Protein AF-A0A1W0W8W5-F1 (afdb_monomer_lite)

Secondary structure (DSSP, 8-state):
---------PPP-------------SS-----------------------------------TTHHHHHHHHHHHHHHHHHHHHHHHHHHHHHHHHHHHHHHHHHHHHHHHHHHHHHHHHHHHHHHHHHHHHHHHHHHHHHHHHHHHHHHHHHHHHHHHHHHHHHHHHHHHHHHHHHHHHHHHHHHHHHHHHHHHHHHHHHHHHHHHHHHHHHHHHHHHHHHHHHHHHHHHHHHHHHHHHHHHHHHHHHHHHTT----SSS------

pLDDT: mean 73.57, std 21.96, range [32.38, 97.62]

Organism: Hypsibius exemplaris (NCBI:txid2072580)

Sequence (267 aa):
MWNGEKFVVKPFQLTKISLAAFRGAIISTTVIANIQIKVARTTSEVKTPINVPEKSATEGEMPGQQEFAQQISLLDAFARNEISRISETLRNMKANLSGCEALVQQTFAVLSATDLRNDGQLANFSVTIQDQLSGISGNLSRSDMARQKFADLAENISRSESTANTNLANLTEMVLGMARNFSQFELRYQTKFNDVTGSLSLGNQKMATLSDSLSGLTLNLTKSDSLTRQRLTDMSDTISRSETSWKGKMASLGHPVGSDGKCYTSH

Foldseek 3Di:
DDDDDDPDPDDDDDDDDDDDDDDDDDDDDDDDDDDDDDDDDDDDDDPDDDPDDPDDDDDDDDPDPVVVVVVVVVVVVVVVVVVVVVVVVVVVVVVVVVVVVVVVVVVVVVVVVVVVVVVVVVVVVVVVVVVVVVVVVVVVVVVVVVVVVVVVVVVVVVVVVVVVVVVVVVVVVVVVVVVVVVVVVVVVVVVVVVVVVVVVVVVVVVVVVVVVVVVVVVVVVVVVVVVVVVVVVVVVVVVVVVVVVVQVVCVVVPQDCDPDRDDDDDD

Structure (mmCIF, N/CA/C/O backbone):
data_AF-A0A1W0W8W5-F1
#
_entry.id   AF-A0A1W0W8W5-F1
#
loop_
_atom_site.group_PDB
_atom_site.id
_atom_site.type_symbol
_atom_site.label_atom_id
_atom_site.label_alt_id
_atom_site.label_comp_id
_atom_site.label_asym_id
_atom_site.label_entity_id
_atom_site.label_seq_id
_atom_site.pdbx_PDB_ins_code
_atom_site.Cartn_x
_atom_site.Cartn_y
_atom_site.Cartn_z
_atom_site.occupancy
_atom_site.B_iso_or_equiv
_atom_site.auth_seq_id
_atom_site.auth_comp_id
_atom_site.auth_asym_id
_atom_site.auth_atom_id
_atom_site.pdbx_PDB_model_num
ATOM 1 N N . MET A 1 1 ? -91.759 -40.067 122.966 1.00 38.12 1 MET A N 1
ATOM 2 C CA . MET A 1 1 ? -91.750 -40.472 121.544 1.00 38.12 1 MET A CA 1
ATOM 3 C C . MET A 1 1 ? -91.883 -39.211 120.711 1.00 38.12 1 MET A C 1
ATOM 5 O O . MET A 1 1 ? -92.861 -38.496 120.870 1.00 38.12 1 MET A O 1
ATOM 9 N N . TRP A 1 2 ? -90.840 -38.876 119.954 1.00 34.66 2 TRP A N 1
ATOM 10 C CA . TRP A 1 2 ? -90.692 -37.628 119.202 1.00 34.66 2 TRP A CA 1
ATOM 11 C C . TRP A 1 2 ? -91.072 -37.917 117.743 1.00 34.66 2 TRP A C 1
ATOM 13 O O . TRP A 1 2 ? -90.418 -38.740 117.107 1.00 34.66 2 TRP A O 1
ATOM 23 N N . ASN A 1 3 ? -92.141 -37.301 117.233 1.00 44.16 3 ASN A N 1
ATOM 24 C CA . ASN A 1 3 ? -92.511 -37.385 115.817 1.00 44.16 3 ASN A CA 1
ATOM 25 C C . ASN A 1 3 ? -91.859 -36.207 115.089 1.00 44.16 3 ASN A C 1
ATOM 27 O O . ASN A 1 3 ? -92.394 -35.103 115.077 1.00 44.16 3 ASN A O 1
ATOM 31 N N . GLY A 1 4 ? -90.658 -36.437 114.553 1.00 40.34 4 GLY A N 1
ATOM 32 C CA . GLY A 1 4 ? -89.899 -35.435 113.811 1.00 40.34 4 GLY A CA 1
ATOM 33 C C . GLY A 1 4 ? -90.519 -35.159 112.443 1.00 40.34 4 GLY A C 1
ATOM 34 O O . GLY A 1 4 ? -90.465 -36.007 111.552 1.00 40.34 4 GLY A O 1
ATOM 35 N N . GLU A 1 5 ? -91.063 -33.957 112.257 1.00 43.25 5 GLU A N 1
ATOM 36 C CA . GLU A 1 5 ? -91.314 -33.432 110.919 1.00 43.25 5 GLU A CA 1
ATOM 37 C C . GLU A 1 5 ? -89.980 -33.115 110.235 1.00 43.25 5 GLU A C 1
ATOM 39 O O . GLU A 1 5 ? -89.094 -32.431 110.751 1.00 43.25 5 GLU A O 1
ATOM 44 N N . LYS A 1 6 ? -89.832 -33.699 109.051 1.00 45.56 6 LYS A N 1
ATOM 45 C CA . LYS A 1 6 ? -88.640 -33.689 108.213 1.00 45.56 6 LYS A CA 1
ATOM 46 C C . LYS A 1 6 ? -88.422 -32.275 107.663 1.00 45.56 6 LYS A C 1
ATOM 48 O O . LYS A 1 6 ? -89.113 -31.868 106.732 1.00 45.56 6 LYS A O 1
ATOM 53 N N . PHE A 1 7 ? -87.449 -31.533 108.197 1.00 40.66 7 PHE A N 1
ATOM 54 C CA . PHE A 1 7 ? -87.005 -30.276 107.588 1.00 40.66 7 PHE A CA 1
ATOM 55 C C . PHE A 1 7 ? -86.423 -30.563 106.199 1.00 40.66 7 PHE A C 1
ATOM 57 O O . PHE A 1 7 ? -85.313 -31.072 106.048 1.00 40.66 7 PHE A O 1
ATOM 64 N N . VAL A 1 8 ? -87.198 -30.249 105.162 1.00 38.22 8 VAL A N 1
ATOM 65 C CA . VAL A 1 8 ? -86.732 -30.249 103.776 1.00 38.22 8 VAL A CA 1
ATOM 66 C C . VAL A 1 8 ? -85.896 -28.988 103.577 1.00 38.22 8 VAL A C 1
ATOM 68 O O . VAL A 1 8 ? -86.434 -27.904 103.354 1.00 38.22 8 VAL A O 1
ATOM 71 N N . VAL A 1 9 ? -84.571 -29.116 103.652 1.00 47.59 9 VAL A N 1
ATOM 72 C CA . VAL A 1 9 ? -83.662 -28.052 103.210 1.00 47.59 9 VAL A CA 1
ATOM 73 C C . VAL A 1 9 ? -83.758 -27.992 101.686 1.00 47.59 9 VAL A C 1
ATOM 75 O O . VAL A 1 9 ? -83.173 -28.816 100.985 1.00 47.59 9 VAL A O 1
ATOM 78 N N . LYS A 1 10 ? -84.549 -27.056 101.147 1.00 45.50 10 LYS A N 1
ATOM 79 C CA . LYS A 1 10 ? -84.522 -26.782 99.705 1.00 45.50 10 LYS A CA 1
ATOM 80 C C . LYS A 1 10 ? -83.123 -26.257 99.351 1.00 45.50 10 LYS A C 1
ATOM 82 O O . LYS A 1 10 ? -82.685 -25.293 99.980 1.00 45.50 10 LYS A O 1
ATOM 87 N N . PRO A 1 11 ? -82.417 -26.847 98.375 1.00 44.22 11 PRO A N 1
ATOM 88 C CA . PRO A 1 11 ? -81.130 -26.322 97.945 1.00 44.22 11 PRO A CA 1
ATOM 89 C C . PRO A 1 11 ? -81.312 -24.914 97.365 1.00 44.22 11 PRO A C 1
ATOM 91 O O . PRO A 1 11 ? -82.244 -24.657 96.598 1.00 44.22 11 PRO A O 1
ATOM 94 N N . PHE A 1 12 ? -80.423 -23.999 97.752 1.00 49.00 12 PHE A N 1
ATOM 95 C CA . PHE A 1 12 ? -80.365 -22.648 97.204 1.00 49.00 12 PHE A CA 1
ATOM 96 C C . PHE A 1 12 ? -80.141 -22.722 95.689 1.00 49.00 12 PHE A C 1
ATOM 98 O O . PHE A 1 12 ? -79.174 -23.325 95.224 1.00 49.00 12 PHE A O 1
ATOM 105 N N . GLN A 1 13 ? -81.030 -22.109 94.909 1.00 40.53 13 GLN A N 1
ATOM 106 C CA . GLN A 1 13 ? -80.823 -21.950 93.474 1.00 40.53 13 GLN A CA 1
ATOM 107 C C . GLN A 1 13 ? -79.852 -20.790 93.238 1.00 40.53 13 GLN A C 1
ATOM 109 O O . GLN A 1 13 ? -80.208 -19.623 93.387 1.00 40.53 13 GLN A O 1
ATOM 114 N N . LEU A 1 14 ? -78.612 -21.117 92.873 1.00 43.59 14 LEU A N 1
ATOM 115 C CA . LEU A 1 14 ? -77.673 -20.165 92.286 1.00 43.59 14 LEU A CA 1
ATOM 116 C C . LEU A 1 14 ? -78.094 -19.903 90.837 1.00 43.59 14 LEU A C 1
ATOM 118 O O . LEU A 1 14 ? -77.950 -20.766 89.970 1.00 43.59 14 LEU A O 1
ATOM 122 N N . THR A 1 15 ? -78.626 -18.715 90.562 1.00 44.03 15 THR A N 1
ATOM 123 C CA . THR A 1 15 ? -78.914 -18.285 89.191 1.00 44.03 15 THR A CA 1
ATOM 124 C C . THR A 1 15 ? -77.594 -18.077 88.448 1.00 44.03 15 THR A C 1
ATOM 126 O O . THR A 1 15 ? -76.753 -17.286 88.869 1.00 44.03 15 THR A O 1
ATOM 129 N N . LYS A 1 16 ? -77.402 -18.797 87.337 1.00 40.22 16 LYS A N 1
ATOM 130 C CA . LYS A 1 16 ? -76.234 -18.683 86.453 1.00 40.22 16 LYS A CA 1
ATOM 131 C C . LYS A 1 16 ? -76.096 -17.240 85.954 1.00 40.22 16 LYS A C 1
ATOM 133 O O . LYS A 1 16 ? -76.942 -16.769 85.198 1.00 40.22 16 LYS A O 1
ATOM 138 N N . ILE A 1 17 ? -75.028 -16.551 86.348 1.00 47.03 17 ILE A N 1
ATOM 139 C CA . ILE A 1 17 ? -74.691 -15.226 85.817 1.00 47.03 17 ILE A CA 1
ATOM 140 C C . ILE A 1 17 ? -73.835 -15.440 84.567 1.00 47.03 17 ILE A C 1
ATOM 142 O O . ILE A 1 17 ? -72.778 -16.067 84.625 1.00 47.03 17 ILE A O 1
ATOM 146 N N . SER A 1 18 ? -74.315 -14.967 83.419 1.00 38.56 18 SER A N 1
ATOM 147 C CA . SER A 1 18 ? -73.579 -15.041 82.157 1.00 38.56 18 SER A CA 1
ATOM 148 C C . SER A 1 18 ? -72.518 -13.938 82.126 1.00 38.56 18 SER A C 1
ATOM 150 O O . SER A 1 18 ? -72.863 -12.761 82.044 1.00 38.56 18 SER A O 1
ATOM 152 N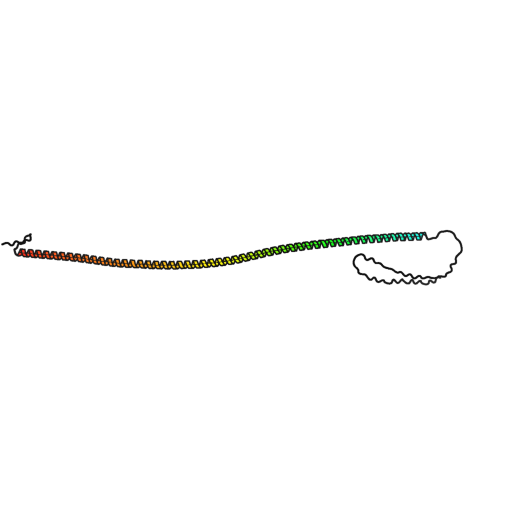 N . LEU A 1 19 ? -71.232 -14.301 82.192 1.00 43.00 19 LEU A N 1
ATOM 153 C CA . LEU A 1 19 ? -70.133 -13.367 81.937 1.00 43.00 19 LEU A CA 1
ATOM 154 C C . LEU A 1 19 ? -70.058 -13.088 80.432 1.00 43.00 19 LEU A C 1
ATOM 156 O O . LEU A 1 19 ? -69.525 -13.892 79.668 1.00 43.00 19 LEU A O 1
ATOM 160 N N . ALA A 1 20 ? -70.583 -11.945 79.998 1.00 44.94 20 ALA A N 1
ATOM 161 C CA . ALA A 1 20 ? -70.222 -11.407 78.695 1.00 44.94 20 ALA A CA 1
ATOM 162 C C . ALA A 1 20 ? -68.795 -10.845 78.793 1.00 44.94 20 ALA A C 1
ATOM 164 O O . ALA A 1 20 ? -68.538 -9.893 79.530 1.00 44.94 20 ALA A O 1
ATOM 165 N N . ALA A 1 21 ? -67.856 -11.469 78.081 1.00 41.62 21 ALA A N 1
ATOM 166 C CA . ALA A 1 21 ? -66.480 -11.007 77.980 1.00 41.62 21 ALA A CA 1
ATOM 167 C C . ALA A 1 21 ? -66.438 -9.675 77.217 1.00 41.62 21 ALA A C 1
ATOM 169 O O . ALA A 1 21 ? -66.681 -9.634 76.010 1.00 41.62 21 ALA A O 1
ATOM 170 N N . PHE A 1 22 ? -66.117 -8.586 77.911 1.00 42.03 22 PHE A N 1
ATOM 171 C CA . PHE A 1 22 ? -65.820 -7.313 77.265 1.00 42.03 22 PHE A CA 1
ATOM 172 C C . PHE A 1 22 ? -64.396 -7.389 76.699 1.00 42.03 22 PHE A C 1
ATOM 174 O O . PHE A 1 22 ? -63.422 -7.461 77.447 1.00 42.03 22 PHE A O 1
ATOM 181 N N . ARG A 1 23 ? -64.264 -7.441 75.370 1.00 45.03 23 ARG A N 1
ATOM 182 C CA . ARG A 1 23 ? -62.968 -7.321 74.689 1.00 45.03 23 ARG A CA 1
ATOM 183 C C . ARG A 1 23 ? -62.593 -5.840 74.609 1.00 45.03 23 ARG A C 1
ATOM 185 O O . ARG A 1 23 ? -63.243 -5.085 73.896 1.00 45.03 23 ARG A O 1
ATOM 192 N N . GLY A 1 24 ? -61.529 -5.453 75.305 1.00 35.78 24 GLY A N 1
ATOM 193 C CA . GLY A 1 24 ? -60.903 -4.135 75.220 1.00 35.78 24 GLY A CA 1
ATOM 194 C C . GLY A 1 24 ? -59.446 -4.241 75.658 1.00 35.78 24 GLY A C 1
ATOM 195 O O . GLY A 1 24 ? -59.153 -4.856 76.675 1.00 35.78 24 GLY A O 1
ATOM 196 N N . ALA A 1 25 ? -58.541 -3.745 74.827 1.00 42.69 25 ALA A N 1
ATOM 197 C CA . ALA A 1 25 ? -57.121 -4.051 74.837 1.00 42.69 25 ALA A CA 1
ATOM 198 C C . ALA A 1 25 ? -56.332 -3.288 75.924 1.00 42.69 25 ALA A C 1
ATOM 200 O O . ALA A 1 25 ? -56.572 -2.108 76.145 1.00 42.69 25 ALA A O 1
ATOM 201 N N . ILE A 1 26 ? -55.317 -3.978 76.464 1.00 49.62 26 ILE A N 1
ATOM 202 C CA . ILE A 1 26 ? -54.060 -3.446 77.024 1.00 49.62 26 ILE A CA 1
ATOM 203 C C . ILE A 1 26 ? -54.142 -2.924 78.485 1.00 49.62 26 ILE A C 1
ATOM 205 O O . ILE A 1 26 ? -54.582 -1.819 78.767 1.00 49.62 26 ILE A O 1
ATOM 209 N N . ILE A 1 27 ? -53.579 -3.757 79.380 1.00 47.16 27 ILE A N 1
ATOM 210 C CA . ILE A 1 27 ? -53.150 -3.532 80.780 1.00 47.16 27 ILE A CA 1
ATOM 211 C C . ILE A 1 27 ? -54.244 -3.671 81.867 1.00 47.16 27 ILE A C 1
ATOM 213 O O . ILE A 1 27 ? -55.069 -2.796 82.084 1.00 47.16 27 ILE A O 1
ATOM 217 N N . SER A 1 28 ? -54.164 -4.779 82.622 1.00 45.31 28 SER A N 1
ATOM 218 C CA . SER A 1 28 ? -54.779 -5.011 83.946 1.00 45.31 28 SER A CA 1
ATOM 219 C C . SER A 1 28 ? -56.306 -4.820 84.066 1.00 45.31 28 SER A C 1
ATOM 221 O O . SER A 1 28 ? -56.797 -3.838 84.620 1.00 45.31 28 SER A O 1
ATOM 223 N N . THR A 1 29 ? -57.081 -5.825 83.654 1.00 44.31 29 THR A N 1
ATOM 224 C CA . THR A 1 29 ? -58.533 -5.904 83.900 1.00 44.31 29 THR A CA 1
ATOM 225 C C . THR A 1 29 ? -58.863 -6.250 85.358 1.00 44.31 29 THR A C 1
ATOM 227 O O . THR A 1 29 ? -58.807 -7.413 85.755 1.00 44.31 29 THR A O 1
ATOM 230 N N . THR A 1 30 ? -59.270 -5.253 86.146 1.00 43.16 30 THR A N 1
ATOM 231 C CA . THR A 1 30 ? -59.942 -5.447 87.443 1.00 43.16 30 THR A CA 1
ATOM 232 C C . THR A 1 30 ? -61.385 -5.894 87.208 1.00 43.16 30 THR A C 1
ATOM 234 O O . THR A 1 30 ? -62.170 -5.176 86.591 1.00 43.16 30 THR A O 1
ATOM 237 N N . VAL A 1 31 ? -61.756 -7.075 87.704 1.00 43.75 31 VAL A N 1
ATOM 238 C CA . VAL A 1 31 ? -63.137 -7.580 87.653 1.00 43.75 31 VAL A CA 1
ATOM 239 C C . VAL A 1 31 ? -63.874 -7.134 88.918 1.00 43.75 31 VAL A C 1
ATOM 241 O O . VAL A 1 31 ? -63.522 -7.557 90.015 1.00 43.75 31 VAL A O 1
ATOM 244 N N . ILE A 1 32 ? -64.905 -6.295 88.776 1.00 41.97 32 ILE A N 1
ATOM 245 C CA . ILE A 1 32 ? -65.799 -5.905 89.879 1.00 41.97 32 ILE A CA 1
ATOM 246 C C . ILE A 1 32 ? -67.082 -6.732 89.763 1.00 41.97 32 ILE A C 1
ATOM 248 O O . ILE A 1 32 ? -67.867 -6.541 88.836 1.00 41.97 32 ILE A O 1
ATOM 252 N N . ALA A 1 33 ? -67.304 -7.654 90.701 1.00 42.97 33 ALA A N 1
ATOM 253 C CA . ALA A 1 33 ? -68.559 -8.392 90.819 1.00 42.97 33 ALA A CA 1
ATOM 254 C C . ALA A 1 33 ? -69.426 -7.772 91.924 1.00 42.97 33 ALA A C 1
ATOM 256 O O . ALA A 1 33 ? -68.999 -7.686 93.073 1.00 42.97 33 ALA A O 1
ATOM 257 N N . ASN A 1 34 ? -70.653 -7.364 91.589 1.00 36.47 34 ASN A N 1
ATOM 258 C CA . ASN A 1 34 ? -71.660 -6.953 92.569 1.00 36.47 34 ASN A CA 1
ATOM 259 C C . ASN A 1 34 ? -72.551 -8.156 92.902 1.00 36.47 34 ASN A C 1
ATOM 261 O O . ASN A 1 34 ? -73.318 -8.614 92.056 1.00 36.47 34 ASN A O 1
ATOM 265 N N . ILE A 1 35 ? -72.451 -8.676 94.126 1.00 40.62 35 ILE A N 1
ATOM 266 C CA . ILE A 1 35 ? -73.295 -9.773 94.615 1.00 40.62 35 ILE A CA 1
ATOM 267 C C . ILE A 1 35 ? -74.425 -9.165 95.454 1.00 40.62 35 ILE A C 1
ATOM 269 O O . ILE A 1 35 ? -74.181 -8.636 96.535 1.00 40.62 35 ILE A O 1
ATOM 273 N N . GLN A 1 36 ? -75.670 -9.255 94.977 1.00 37.72 36 GLN A N 1
ATOM 274 C CA . GLN A 1 36 ? -76.853 -8.965 95.794 1.00 37.72 36 GLN A CA 1
ATOM 275 C C . GLN A 1 36 ? -77.395 -10.261 96.399 1.00 37.72 36 GLN A C 1
ATOM 277 O O . GLN A 1 36 ? -77.909 -11.123 95.687 1.00 37.72 36 GLN A O 1
ATOM 282 N N . ILE A 1 37 ? -77.305 -10.389 97.723 1.00 40.41 37 ILE A N 1
ATOM 283 C CA . ILE A 1 37 ? -77.891 -11.501 98.478 1.00 40.41 37 ILE A CA 1
ATOM 284 C C . ILE A 1 37 ? -79.227 -11.030 99.059 1.00 40.41 37 ILE A C 1
ATOM 286 O O . ILE A 1 37 ? -79.270 -10.082 99.840 1.00 40.41 37 ILE A O 1
ATOM 290 N N . LYS A 1 38 ? -80.329 -11.696 98.693 1.00 39.94 38 LYS A N 1
ATOM 291 C CA . LYS A 1 38 ? -81.664 -11.440 99.253 1.00 39.94 38 LYS A CA 1
ATOM 292 C C . LYS A 1 38 ? -81.985 -12.532 100.275 1.00 39.94 38 LYS A C 1
ATOM 294 O O . LYS A 1 38 ? -82.240 -13.671 99.898 1.00 39.94 38 LYS A O 1
ATOM 299 N N . VAL A 1 39 ? -81.951 -12.196 101.564 1.00 40.53 39 VAL A N 1
ATOM 300 C CA . VAL A 1 39 ? -82.301 -13.123 102.654 1.00 40.53 39 VAL A CA 1
ATOM 301 C C . VAL A 1 39 ? -83.767 -12.909 103.030 1.00 40.53 39 VAL A C 1
ATOM 303 O O . VAL A 1 39 ? -84.153 -11.809 103.422 1.00 40.53 39 VAL A O 1
ATOM 306 N N . ALA A 1 40 ? -84.597 -13.946 102.908 1.00 39.28 40 ALA A N 1
ATOM 307 C CA . ALA A 1 40 ? -85.964 -13.916 103.421 1.00 39.28 40 ALA A CA 1
ATOM 308 C C . ALA A 1 40 ? -85.937 -14.127 104.945 1.00 39.28 40 ALA A C 1
ATOM 310 O O . ALA A 1 40 ? -85.488 -15.168 105.419 1.00 39.28 40 ALA A O 1
ATOM 311 N N . ARG A 1 41 ? -86.410 -13.144 105.723 1.00 39.09 41 ARG A N 1
ATOM 312 C CA . ARG A 1 41 ? -86.675 -13.316 107.160 1.00 39.09 41 ARG A CA 1
ATOM 313 C C . ARG A 1 41 ? -87.938 -14.160 107.324 1.00 39.09 41 ARG A C 1
ATOM 315 O O . ARG A 1 41 ? -89.032 -13.669 107.071 1.00 39.09 41 ARG A O 1
ATOM 322 N N . THR A 1 42 ? -87.804 -15.398 107.780 1.00 38.88 42 THR A N 1
ATOM 323 C CA . THR A 1 42 ? -88.927 -16.161 108.338 1.00 38.88 42 THR A CA 1
ATOM 324 C C . THR A 1 42 ? -89.013 -15.885 109.836 1.00 38.88 42 THR A C 1
ATOM 326 O O . THR A 1 42 ? -88.208 -16.393 110.613 1.00 38.88 42 THR A O 1
ATOM 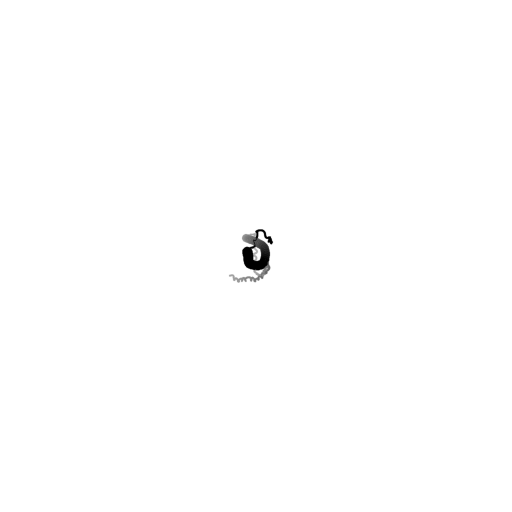329 N N . THR A 1 43 ? -89.970 -15.054 110.248 1.00 39.06 43 THR A N 1
ATOM 330 C CA . THR A 1 43 ? -90.387 -14.910 111.649 1.00 39.06 43 THR A CA 1
ATOM 331 C C . THR A 1 43 ? -91.292 -16.084 112.009 1.00 39.06 43 THR A C 1
ATOM 333 O O . THR A 1 43 ? -92.434 -16.142 111.562 1.00 39.06 43 THR A O 1
ATOM 336 N N . SER A 1 44 ? -90.774 -17.037 112.783 1.00 36.12 44 SER A N 1
ATOM 337 C CA . SER A 1 44 ? -91.577 -18.113 113.370 1.00 36.12 44 SER A CA 1
ATOM 338 C C . SER A 1 44 ? -92.011 -17.690 114.772 1.00 36.12 44 SER A C 1
ATOM 340 O O . SER A 1 44 ? -91.189 -17.648 115.685 1.00 36.12 44 SER A O 1
ATOM 342 N N . GLU A 1 45 ? -93.291 -17.362 114.945 1.00 35.81 45 GLU A N 1
ATOM 343 C CA . GLU A 1 45 ? -93.901 -17.147 116.260 1.00 35.81 45 GLU A CA 1
ATOM 344 C C . GLU A 1 45 ? -94.132 -18.500 116.942 1.00 35.81 45 GLU A C 1
ATOM 346 O O . GLU A 1 45 ? -95.032 -19.252 116.574 1.00 35.81 45 GLU A O 1
ATOM 351 N N . VAL A 1 46 ? -93.321 -18.819 117.952 1.00 36.34 46 VAL A N 1
ATOM 352 C CA . VAL A 1 46 ? -93.566 -19.954 118.849 1.00 36.34 46 VAL A CA 1
ATOM 353 C C . VAL A 1 46 ? -94.064 -19.404 120.183 1.00 36.34 46 VAL A C 1
ATOM 355 O O . VAL A 1 46 ? -93.294 -18.951 121.027 1.00 36.34 46 VAL A O 1
ATOM 358 N N . LYS A 1 47 ? -95.390 -19.438 120.361 1.00 40.69 47 LYS A N 1
ATOM 359 C CA . LYS A 1 47 ? -96.055 -19.322 121.664 1.00 40.69 47 LYS A CA 1
ATOM 360 C C . LYS A 1 47 ? -95.859 -20.631 122.428 1.00 40.69 47 LYS A C 1
ATOM 362 O O . LYS A 1 47 ? -96.689 -21.532 122.350 1.00 40.69 47 LYS A O 1
ATOM 367 N N . THR A 1 48 ? -94.784 -20.715 123.199 1.00 39.75 48 THR A N 1
ATOM 368 C CA . THR A 1 48 ? -94.683 -21.653 124.325 1.00 39.75 48 THR A CA 1
ATOM 369 C C . THR A 1 48 ? -94.505 -20.846 125.607 1.00 39.75 48 THR A C 1
ATOM 371 O O . THR A 1 48 ? -93.561 -20.058 125.679 1.00 39.75 48 THR A O 1
ATOM 374 N N . PRO A 1 49 ? -95.396 -20.994 126.604 1.00 35.12 49 PRO A N 1
ATOM 375 C CA . PRO A 1 49 ? -95.235 -20.346 127.897 1.00 35.12 49 PRO A CA 1
ATOM 376 C C . PRO A 1 49 ? -93.973 -20.888 128.575 1.00 35.12 49 PRO A C 1
ATOM 378 O O . PRO A 1 49 ? -93.884 -22.072 128.894 1.00 35.12 49 PRO A O 1
ATOM 381 N N . ILE A 1 50 ? -92.981 -20.020 128.763 1.00 37.91 50 ILE A N 1
ATOM 382 C CA . ILE A 1 50 ? -91.796 -20.326 129.561 1.00 37.91 50 ILE A CA 1
ATOM 383 C C . ILE A 1 50 ? -92.195 -20.085 131.017 1.00 37.91 50 ILE A C 1
ATOM 385 O O . ILE A 1 50 ? -92.387 -18.944 131.431 1.00 37.91 50 ILE A O 1
ATOM 389 N N . ASN A 1 51 ? -92.356 -21.168 131.778 1.00 35.84 51 ASN A N 1
ATOM 390 C CA . ASN A 1 51 ? -92.412 -21.105 133.236 1.00 35.84 51 ASN A CA 1
ATOM 391 C C . ASN A 1 51 ? -91.110 -20.469 133.727 1.00 35.84 51 ASN A C 1
ATOM 393 O O . ASN A 1 51 ? -90.047 -21.068 133.582 1.00 35.84 51 ASN A O 1
ATOM 397 N N . VAL A 1 52 ? -91.198 -19.266 134.289 1.00 33.84 52 VAL A N 1
ATOM 398 C CA . VAL A 1 52 ? -90.099 -18.616 135.007 1.00 33.84 52 VAL A CA 1
ATOM 399 C C . VAL A 1 52 ? -90.040 -19.242 136.402 1.00 33.84 52 VAL A C 1
ATOM 401 O O . VAL A 1 52 ? -90.992 -19.072 137.165 1.00 33.84 52 VAL A O 1
ATOM 404 N N . PRO A 1 53 ? -88.976 -19.974 136.781 1.00 39.12 53 PRO A N 1
ATOM 405 C CA . PRO A 1 53 ? -88.767 -20.337 138.169 1.00 39.12 53 PRO A CA 1
ATOM 406 C C . PRO A 1 53 ? -88.180 -19.114 138.879 1.00 39.12 53 PRO A C 1
ATOM 408 O O . PRO A 1 53 ? -87.011 -18.776 138.702 1.00 39.12 53 PRO A O 1
ATOM 411 N N . GLU A 1 54 ? -88.992 -18.447 139.693 1.00 34.91 54 GLU A N 1
ATOM 412 C CA . GLU A 1 54 ? -88.487 -17.550 140.729 1.00 34.91 54 GLU A CA 1
ATOM 413 C C . GLU A 1 54 ? -87.760 -18.392 141.780 1.00 34.91 54 GLU A C 1
ATOM 415 O O . GLU A 1 54 ? -88.382 -18.979 142.665 1.00 34.91 54 GLU A O 1
ATOM 420 N N . LYS A 1 55 ? -86.434 -18.485 141.668 1.00 36.91 55 LYS A N 1
ATOM 421 C CA . LYS A 1 55 ? -85.545 -18.799 142.790 1.00 36.91 55 LYS A CA 1
ATOM 422 C C . LYS A 1 55 ? -84.152 -18.241 142.512 1.00 36.91 55 LYS A C 1
ATOM 424 O O . LYS A 1 55 ? -83.441 -18.689 141.622 1.00 36.91 55 LYS A O 1
ATOM 429 N N . SER A 1 56 ? -83.810 -17.233 143.301 1.00 47.41 56 SER A N 1
ATOM 430 C CA . SER A 1 56 ? -82.497 -16.612 143.451 1.00 47.41 56 SER A CA 1
ATOM 431 C C . SER A 1 56 ? -81.374 -17.635 143.664 1.00 47.41 56 SER A C 1
ATOM 433 O O . SER A 1 56 ? -81.468 -18.451 144.583 1.00 47.41 56 SER A O 1
ATOM 435 N N . ALA A 1 57 ? -80.296 -17.531 142.882 1.00 35.72 57 ALA A N 1
ATOM 436 C CA . ALA A 1 57 ? -78.992 -18.116 143.187 1.00 35.72 57 ALA A CA 1
ATOM 437 C C . ALA A 1 57 ? -77.864 -17.263 142.574 1.00 35.72 57 ALA A C 1
ATOM 439 O O . ALA A 1 57 ? -78.025 -16.637 141.529 1.00 35.72 57 ALA A O 1
ATOM 440 N N . THR A 1 58 ? -76.769 -17.209 143.315 1.00 39.91 58 THR A N 1
ATOM 441 C CA . THR A 1 58 ? -75.676 -16.233 143.345 1.00 39.91 58 THR A CA 1
ATOM 442 C C . THR A 1 58 ? -74.621 -16.434 142.242 1.00 39.91 58 THR A C 1
ATOM 444 O O . THR A 1 58 ? -74.500 -17.525 141.702 1.00 39.91 58 THR A O 1
ATOM 447 N N . GLU A 1 59 ? -73.873 -15.361 141.949 1.00 40.56 59 GLU A N 1
ATOM 448 C CA . GLU A 1 59 ? -72.512 -15.279 141.369 1.00 40.56 59 GLU A CA 1
ATOM 449 C C . GLU A 1 59 ? -72.038 -16.329 140.337 1.00 40.56 59 GLU A C 1
ATOM 451 O O . GLU A 1 59 ? -71.619 -17.430 140.665 1.00 40.56 59 GLU A O 1
ATOM 456 N N . GLY A 1 60 ? -71.961 -15.885 139.076 1.00 49.47 60 GLY A N 1
ATOM 457 C CA . GLY A 1 60 ? -70.675 -15.735 138.382 1.00 49.47 60 GLY A CA 1
ATOM 458 C C . GLY A 1 60 ? -69.793 -16.966 138.164 1.00 49.47 60 GLY A C 1
ATOM 459 O O . GLY A 1 60 ? -68.684 -16.979 138.667 1.00 49.47 60 GLY A O 1
ATOM 460 N N . GLU A 1 61 ? -70.212 -17.897 137.306 1.00 42.91 61 GLU A N 1
ATOM 461 C CA . GLU A 1 61 ? -69.320 -18.693 136.444 1.00 42.91 61 GLU A CA 1
ATOM 462 C C . GLU A 1 61 ? -70.160 -19.322 135.313 1.00 42.91 61 GLU A C 1
ATOM 464 O O . GLU A 1 61 ? -70.994 -20.195 135.549 1.00 42.91 61 GLU A O 1
ATOM 469 N N . MET A 1 62 ? -69.999 -18.843 134.068 1.00 45.97 62 MET A N 1
ATOM 470 C CA . MET A 1 62 ? -70.591 -19.491 132.886 1.00 45.97 62 MET A CA 1
ATOM 471 C C . MET A 1 62 ? -69.597 -20.519 132.316 1.00 45.97 62 MET A C 1
ATOM 473 O O . MET A 1 62 ? -68.496 -20.127 131.918 1.00 45.97 62 MET A O 1
ATOM 477 N N . PRO A 1 63 ? -69.963 -21.807 132.191 1.00 41.91 63 PRO A N 1
ATOM 478 C CA . PRO A 1 63 ? -69.131 -22.788 131.503 1.00 41.91 63 PRO A CA 1
ATOM 479 C C . PRO A 1 63 ? -69.122 -22.503 129.988 1.00 41.91 63 PRO A C 1
ATOM 481 O O . PRO A 1 63 ? -70.184 -22.357 129.387 1.00 41.91 63 PRO A O 1
ATOM 484 N N . GLY A 1 64 ? -67.935 -22.429 129.366 1.00 54.88 64 GLY A N 1
ATOM 485 C CA . GLY A 1 64 ? -67.762 -22.366 127.897 1.00 54.88 64 GLY A CA 1
ATOM 486 C C . GLY A 1 64 ? -67.030 -21.135 127.332 1.00 54.88 64 GLY A C 1
ATOM 487 O O . GLY A 1 64 ? -66.718 -21.089 126.142 1.00 54.88 64 GLY A O 1
ATOM 488 N N . GLN A 1 65 ? -66.693 -20.139 128.156 1.00 54.28 65 GLN A N 1
ATOM 489 C CA . GLN A 1 65 ? -66.065 -18.890 127.686 1.00 54.28 65 GLN A CA 1
ATOM 490 C C . GLN A 1 65 ? -64.608 -19.075 127.201 1.00 54.28 65 GLN A C 1
ATOM 492 O O . GLN A 1 65 ? -64.137 -18.346 126.326 1.00 54.28 65 GLN A O 1
ATOM 497 N N . GLN A 1 66 ? -63.904 -20.084 127.722 1.00 57.53 66 GLN A N 1
ATOM 498 C CA . GLN A 1 66 ? -62.507 -20.381 127.382 1.00 57.53 66 GLN A CA 1
ATOM 499 C C . GLN A 1 66 ? -62.364 -21.123 126.038 1.00 57.53 66 GLN A C 1
ATOM 501 O O . GLN A 1 66 ? -61.423 -20.867 125.287 1.00 57.53 66 GLN A O 1
ATOM 506 N N . GLU A 1 67 ? -63.333 -21.973 125.688 1.00 59.00 67 GLU A N 1
ATOM 507 C CA . GLU A 1 67 ? -63.372 -22.696 124.407 1.00 59.00 67 GLU A CA 1
ATOM 508 C C . GLU A 1 67 ? -63.659 -21.749 123.231 1.00 59.00 67 GLU A C 1
ATOM 510 O O . GLU A 1 67 ? -63.055 -21.870 122.163 1.00 59.00 67 GLU A O 1
ATOM 515 N N . PHE A 1 68 ? -64.507 -20.737 123.440 1.00 60.34 68 PHE A N 1
ATOM 516 C CA . PHE A 1 68 ? -64.825 -19.731 122.421 1.00 60.34 68 PHE A CA 1
ATOM 517 C C . PHE A 1 68 ? -63.623 -18.822 122.105 1.00 60.34 68 PHE A C 1
ATOM 519 O O . PHE A 1 68 ? -63.349 -18.518 120.943 1.00 60.34 68 PHE A O 1
ATOM 526 N N . ALA A 1 69 ? -62.852 -18.434 123.127 1.00 60.97 69 ALA A N 1
ATOM 527 C CA . ALA A 1 69 ? -61.634 -17.641 122.953 1.00 60.97 69 ALA A CA 1
ATOM 528 C C . ALA A 1 69 ? -60.532 -18.411 122.195 1.00 60.97 69 ALA A C 1
ATOM 530 O O . ALA A 1 69 ? -59.853 -17.837 121.340 1.00 60.97 69 ALA A O 1
ATOM 531 N N . GLN A 1 70 ? -60.384 -19.718 122.450 1.00 65.19 70 GLN A N 1
ATOM 532 C CA . GLN A 1 70 ? -59.439 -20.572 121.718 1.00 65.19 70 GLN A CA 1
ATOM 533 C C . GLN A 1 70 ? -59.832 -20.751 120.245 1.00 65.19 70 GLN A C 1
ATOM 535 O O . GLN A 1 70 ? -58.969 -20.675 119.370 1.00 65.19 70 GLN A O 1
ATOM 540 N N . GLN A 1 71 ? -61.124 -20.924 119.949 1.00 63.62 71 GLN A N 1
ATOM 541 C CA . GLN A 1 71 ? -61.609 -21.032 118.568 1.00 63.62 71 GLN A CA 1
ATOM 542 C C . GLN A 1 71 ? -61.394 -19.738 117.769 1.00 63.62 71 GLN A C 1
ATOM 544 O O . GLN A 1 71 ? -60.966 -19.796 116.616 1.00 63.62 71 GLN A O 1
ATOM 549 N N . ILE A 1 72 ? -61.613 -18.569 118.382 1.00 68.31 72 ILE A N 1
ATOM 550 C CA . ILE A 1 72 ? -61.341 -17.271 117.742 1.00 68.31 72 ILE A CA 1
ATOM 551 C C . ILE A 1 72 ? -59.836 -17.084 117.488 1.00 68.31 72 ILE A C 1
ATOM 553 O O . ILE A 1 72 ? -59.448 -16.627 116.414 1.00 68.31 72 ILE A O 1
ATOM 557 N N . SER A 1 73 ? -58.979 -17.481 118.434 1.00 68.12 73 SER A N 1
ATOM 558 C CA . SER A 1 73 ? -57.521 -17.396 118.277 1.00 68.12 73 SER A CA 1
ATOM 559 C C . SER A 1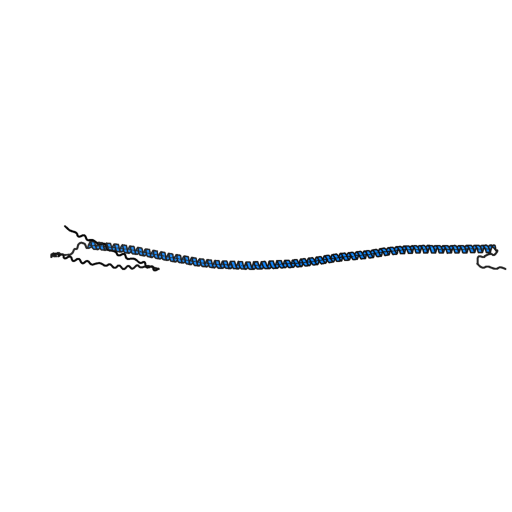 73 ? -56.992 -18.291 117.146 1.00 68.12 73 SER A C 1
ATOM 561 O O . SER A 1 73 ? -56.147 -17.854 116.362 1.00 68.12 73 SER A O 1
ATOM 563 N N . LEU A 1 74 ? -57.527 -19.509 117.004 1.00 68.62 74 LEU A N 1
ATOM 564 C CA . LEU A 1 74 ? -57.201 -20.415 115.897 1.00 68.62 74 LEU A CA 1
ATOM 565 C C . LEU A 1 74 ? -57.633 -19.852 114.537 1.00 68.62 74 LEU A C 1
ATOM 567 O O . LEU A 1 74 ? -56.897 -19.979 113.556 1.00 68.62 74 LEU A O 1
ATOM 571 N N . LEU A 1 75 ? -58.797 -19.200 114.477 1.00 68.88 75 LEU A N 1
ATOM 572 C CA . LEU A 1 75 ? -59.296 -18.583 113.251 1.00 68.88 75 LEU A CA 1
ATOM 573 C C . LEU A 1 75 ? -58.441 -17.377 112.827 1.00 68.88 75 LEU A C 1
ATOM 575 O O . LEU A 1 75 ? -58.143 -17.241 111.642 1.00 68.88 75 LEU A O 1
ATOM 579 N N . ASP A 1 76 ? -57.993 -16.545 113.775 1.00 69.81 76 ASP A N 1
ATOM 580 C CA . ASP A 1 76 ? -57.092 -15.416 113.486 1.00 69.81 76 ASP A CA 1
ATOM 581 C C . ASP A 1 76 ? -55.707 -15.900 113.025 1.00 69.81 76 ASP A C 1
ATOM 583 O O . ASP A 1 76 ? -55.142 -15.375 112.064 1.00 69.81 76 ASP A O 1
ATOM 587 N N . ALA A 1 77 ? -55.175 -16.962 113.640 1.00 69.69 77 ALA A N 1
ATOM 588 C CA . ALA A 1 77 ? -53.921 -17.580 113.210 1.00 69.69 77 ALA A CA 1
ATOM 589 C C . ALA A 1 77 ? -54.018 -18.160 111.787 1.00 69.69 77 ALA A C 1
ATOM 591 O O . ALA A 1 77 ? -53.114 -17.962 110.969 1.00 69.69 77 ALA A O 1
ATOM 592 N N . PHE A 1 78 ? -55.129 -18.829 111.466 1.00 73.88 78 PHE A N 1
ATOM 593 C CA . PHE A 1 78 ? -55.398 -19.340 110.122 1.00 73.88 78 PHE A CA 1
ATOM 594 C C . PHE A 1 78 ? -55.546 -18.202 109.101 1.00 73.88 78 PHE A C 1
ATOM 596 O O . PHE A 1 78 ? -54.919 -18.238 108.041 1.00 73.88 78 PHE A O 1
ATOM 603 N N . ALA A 1 79 ? -56.301 -17.152 109.441 1.00 69.06 79 ALA A N 1
ATOM 604 C CA . ALA A 1 79 ? -56.493 -15.986 108.583 1.00 69.06 79 ALA A CA 1
ATOM 605 C C . ALA A 1 79 ? -55.167 -15.273 108.277 1.00 69.06 79 ALA A C 1
ATOM 607 O O . ALA A 1 79 ? -54.890 -14.954 107.121 1.00 69.06 79 ALA A O 1
ATOM 608 N N . ARG A 1 80 ? -54.303 -15.078 109.281 1.00 73.19 80 ARG A N 1
ATOM 609 C CA . ARG A 1 80 ? -52.968 -14.487 109.088 1.00 73.19 80 ARG A CA 1
ATOM 610 C C . ARG A 1 80 ? -52.077 -15.338 108.188 1.00 73.19 80 ARG A C 1
ATOM 612 O O . ARG A 1 80 ? -51.352 -14.781 107.365 1.00 73.19 80 ARG A O 1
ATOM 619 N N . ASN A 1 81 ? -52.136 -16.664 108.317 1.00 79.06 81 ASN A N 1
ATOM 620 C CA . ASN A 1 81 ? -51.365 -17.574 107.472 1.00 79.06 81 ASN A CA 1
ATOM 621 C C . ASN A 1 81 ? -51.818 -17.487 106.004 1.00 79.06 81 ASN A C 1
ATOM 623 O O . ASN A 1 81 ? -50.995 -17.249 105.121 1.00 79.06 81 ASN A O 1
ATOM 627 N N . GLU A 1 82 ? -53.125 -17.550 105.743 1.00 73.75 82 GLU A N 1
ATOM 628 C CA . GLU A 1 82 ? -53.659 -17.440 104.380 1.00 73.75 82 GLU A CA 1
ATOM 629 C C . GLU A 1 82 ? -53.407 -16.055 103.760 1.00 73.75 82 GLU A C 1
ATOM 631 O O . GLU A 1 82 ? -53.004 -15.969 102.599 1.00 73.75 82 GLU A O 1
ATOM 636 N N . ILE A 1 83 ? -53.530 -14.968 104.533 1.00 76.69 83 ILE A N 1
ATOM 637 C CA . ILE A 1 83 ? -53.173 -13.614 104.073 1.00 76.69 83 ILE A CA 1
ATOM 638 C C . ILE A 1 83 ? -51.687 -13.534 103.702 1.00 76.69 83 ILE A C 1
ATOM 640 O O . ILE A 1 83 ? -51.340 -12.950 102.671 1.00 76.69 83 ILE A O 1
ATOM 644 N N . SER A 1 84 ? -50.807 -14.138 104.503 1.00 79.94 84 SER A N 1
ATOM 645 C CA . SER A 1 84 ? -49.371 -14.191 104.214 1.00 79.94 84 SER A CA 1
ATOM 646 C C . SER A 1 84 ? -49.090 -14.978 102.928 1.00 79.94 84 SER A C 1
ATOM 648 O O . SER A 1 84 ? -48.377 -14.499 102.045 1.00 79.94 84 SER A O 1
ATOM 650 N N . ARG A 1 85 ? -49.743 -16.135 102.752 1.00 81.56 85 ARG A N 1
ATOM 651 C CA . ARG A 1 85 ? -49.607 -16.996 101.565 1.00 81.56 85 ARG A CA 1
ATOM 652 C C . ARG A 1 85 ? -50.083 -16.309 100.281 1.00 81.56 85 ARG A C 1
ATOM 654 O O . ARG A 1 85 ? -49.426 -16.400 99.241 1.00 81.56 85 ARG A O 1
ATOM 661 N N . ILE A 1 86 ? -51.200 -15.584 100.353 1.00 75.19 86 ILE A N 1
ATOM 662 C CA . ILE A 1 86 ? -51.733 -14.781 99.243 1.00 75.19 86 ILE A CA 1
ATOM 663 C C . ILE A 1 86 ? -50.788 -13.620 98.917 1.00 75.19 86 ILE A C 1
ATOM 665 O O . ILE A 1 86 ? -50.496 -13.376 97.746 1.00 75.19 86 ILE A O 1
ATOM 669 N N . SER A 1 87 ? -50.260 -12.941 99.937 1.00 77.19 87 SER A N 1
ATOM 670 C CA . SER A 1 87 ? -49.321 -11.825 99.764 1.00 77.19 87 SER A CA 1
ATOM 671 C C . SER A 1 87 ? -48.009 -12.269 99.110 1.00 77.19 87 SER A C 1
ATOM 673 O O . SER A 1 87 ? -47.503 -11.583 98.222 1.00 77.19 87 SER A O 1
ATOM 675 N N . GLU A 1 88 ? -47.483 -13.434 99.495 1.00 81.00 88 GLU A N 1
ATOM 676 C CA . GLU A 1 88 ? -46.305 -14.049 98.872 1.00 81.00 88 GLU A CA 1
ATOM 677 C C . GLU A 1 88 ? -46.565 -14.390 97.401 1.00 81.00 88 GLU A C 1
ATOM 679 O O . GLU A 1 88 ? -45.778 -14.057 96.516 1.00 81.00 88 GLU A O 1
ATOM 684 N N . THR A 1 89 ? -47.724 -14.989 97.122 1.00 77.62 89 THR A N 1
ATOM 685 C CA . THR A 1 89 ? -48.141 -15.347 95.762 1.00 77.62 89 THR A CA 1
ATOM 686 C C . THR A 1 89 ? -48.259 -14.106 94.872 1.00 77.62 89 THR A C 1
ATOM 688 O O . THR A 1 89 ? -47.736 -14.095 93.759 1.00 77.62 89 THR A O 1
ATOM 691 N N . LEU A 1 90 ? -48.868 -13.030 95.378 1.00 71.69 90 LEU A N 1
ATOM 692 C CA . LEU A 1 90 ? -48.957 -11.740 94.688 1.00 71.69 90 LEU A CA 1
ATOM 693 C C . LEU A 1 90 ? -47.579 -11.114 94.444 1.00 71.69 90 LEU A C 1
ATOM 695 O O . LEU A 1 90 ? -47.338 -10.571 93.364 1.00 71.69 90 LEU A O 1
ATOM 699 N N . ARG A 1 91 ? -46.657 -11.210 95.410 1.00 78.00 91 ARG A N 1
ATOM 700 C CA . ARG A 1 91 ? -45.283 -10.713 95.255 1.00 78.00 91 ARG A CA 1
ATOM 701 C C . ARG A 1 91 ? -44.533 -11.478 94.164 1.00 78.00 91 ARG A C 1
ATOM 703 O O . ARG A 1 91 ? -43.921 -10.849 93.304 1.00 78.00 91 ARG A O 1
ATOM 710 N N . ASN A 1 92 ? -44.652 -12.804 94.147 1.00 78.25 92 ASN A N 1
ATOM 711 C CA . ASN A 1 92 ? -44.044 -13.662 93.130 1.00 78.25 92 ASN A CA 1
ATOM 712 C C . ASN A 1 92 ? -44.651 -13.428 91.739 1.00 78.25 92 ASN A C 1
ATOM 714 O O . ASN A 1 92 ? -43.920 -13.313 90.758 1.00 78.25 92 ASN A O 1
ATOM 718 N N . MET A 1 93 ? -45.975 -13.267 91.641 1.00 72.25 93 MET A N 1
ATOM 719 C CA . MET A 1 93 ? -46.639 -12.897 90.384 1.00 72.25 93 MET A CA 1
ATOM 720 C C . MET A 1 93 ? -46.163 -11.535 89.867 1.00 72.25 93 MET A C 1
ATOM 722 O O . MET A 1 93 ? -45.882 -11.400 88.677 1.00 72.25 93 MET A O 1
ATOM 726 N N . LYS A 1 94 ? -46.016 -10.536 90.748 1.00 77.06 94 LYS A N 1
ATOM 727 C CA . LYS A 1 94 ? -45.494 -9.210 90.387 1.00 77.06 94 LYS A CA 1
ATOM 728 C C . LYS A 1 94 ? -44.047 -9.278 89.889 1.00 77.06 94 LYS A C 1
ATOM 730 O O . LYS A 1 94 ? -43.736 -8.652 88.880 1.00 77.06 94 LYS A O 1
ATOM 735 N N . ALA A 1 95 ? -43.189 -10.054 90.552 1.00 76.06 95 ALA A N 1
ATOM 736 C CA . ALA A 1 95 ? -41.804 -10.261 90.126 1.00 76.06 95 ALA A CA 1
ATOM 737 C C . ALA A 1 95 ? -41.725 -10.934 88.740 1.00 76.06 95 ALA A C 1
ATOM 739 O O . ALA A 1 95 ? -40.986 -10.477 87.865 1.00 76.06 95 ALA A O 1
ATOM 740 N N . ASN A 1 96 ? -42.554 -11.954 88.498 1.00 77.62 96 ASN A N 1
ATOM 741 C CA . ASN A 1 96 ? -42.628 -12.637 87.204 1.00 77.62 96 ASN A CA 1
ATOM 742 C C . ASN A 1 96 ? -43.135 -11.718 86.082 1.00 77.62 96 ASN A C 1
ATOM 744 O O . ASN A 1 96 ? -42.610 -11.766 84.970 1.00 77.62 96 ASN A O 1
ATOM 748 N N . LEU A 1 97 ? -44.108 -10.848 86.374 1.00 71.38 97 LEU A N 1
ATOM 749 C CA . LEU A 1 97 ? -44.587 -9.832 85.432 1.00 71.38 97 LEU A CA 1
ATOM 750 C C . LEU A 1 97 ? -43.481 -8.838 85.063 1.00 71.38 97 LEU A C 1
ATOM 752 O O . LEU A 1 97 ? -43.260 -8.602 83.878 1.00 71.38 97 LEU A O 1
ATOM 756 N N . SER A 1 98 ? -42.734 -8.328 86.049 1.00 75.44 98 SER A N 1
ATOM 757 C CA . SER A 1 98 ? -41.600 -7.435 85.776 1.00 75.44 98 SER A CA 1
ATOM 758 C C . SER A 1 98 ? -40.484 -8.115 84.976 1.00 75.44 98 SER A C 1
ATOM 760 O O . SER A 1 98 ? -39.880 -7.488 84.109 1.00 75.44 98 SER A O 1
ATOM 762 N N . GLY A 1 99 ? -40.242 -9.411 85.209 1.00 73.62 99 GLY A N 1
ATOM 763 C CA . GLY A 1 99 ? -39.285 -10.196 84.426 1.00 73.62 99 GLY A CA 1
ATOM 764 C C . GLY A 1 99 ? -39.720 -10.374 82.969 1.00 73.62 99 GLY A C 1
ATOM 765 O O . GLY A 1 99 ? -38.903 -10.228 82.062 1.00 73.62 99 GLY A O 1
ATOM 766 N N . CYS A 1 100 ? -41.010 -10.624 82.727 1.00 74.38 100 CYS A N 1
ATOM 767 C CA . CYS A 1 100 ? -41.555 -10.729 81.371 1.00 74.38 100 CYS A CA 1
ATOM 768 C C . CYS A 1 100 ? -41.478 -9.395 80.615 1.00 74.38 100 CYS A C 1
ATOM 770 O O . CYS A 1 100 ? -41.109 -9.378 79.444 1.00 74.38 100 CYS A O 1
ATOM 772 N N . GLU A 1 101 ? -41.789 -8.279 81.276 1.00 76.44 101 GLU A N 1
ATOM 773 C CA . GLU A 1 101 ? -41.729 -6.947 80.668 1.00 76.44 101 GLU A CA 1
ATOM 774 C C . GLU A 1 101 ? -40.296 -6.562 80.270 1.00 76.44 101 GLU A C 1
ATOM 776 O O . GLU A 1 101 ? -40.068 -6.113 79.145 1.00 76.44 101 GLU A O 1
ATOM 781 N N . ALA A 1 102 ? -39.316 -6.832 81.139 1.00 80.44 102 ALA A N 1
ATOM 782 C CA . ALA A 1 102 ? -37.902 -6.616 80.835 1.00 80.44 102 ALA A CA 1
ATOM 783 C C . ALA A 1 102 ? -37.433 -7.452 79.629 1.00 80.44 102 ALA A C 1
ATOM 785 O O . ALA A 1 102 ? -36.711 -6.951 78.767 1.00 80.44 102 ALA A O 1
ATOM 786 N N . LEU A 1 103 ? -37.883 -8.707 79.528 1.00 81.69 103 LEU A N 1
ATOM 787 C CA . LEU A 1 103 ? -37.529 -9.599 78.423 1.00 81.69 103 LEU A CA 1
ATOM 788 C C . LEU A 1 103 ? -38.130 -9.130 77.087 1.00 81.69 103 LEU A C 1
ATOM 790 O O . LEU A 1 103 ? -37.465 -9.182 76.050 1.00 81.69 103 LEU A O 1
ATOM 794 N N . VAL A 1 104 ? -39.366 -8.618 77.106 1.00 81.12 104 VAL A N 1
ATOM 795 C CA . VAL A 1 104 ? -40.015 -8.020 75.927 1.00 81.12 104 VAL A CA 1
ATOM 796 C C . VAL A 1 104 ? -39.273 -6.762 75.481 1.00 81.12 104 VAL A C 1
ATOM 798 O O . VAL A 1 104 ? -38.958 -6.641 74.299 1.00 81.12 104 VAL A O 1
ATOM 801 N N . GLN A 1 105 ? -38.929 -5.859 76.406 1.00 81.25 105 GLN A N 1
ATOM 802 C CA . GLN A 1 105 ? -38.161 -4.650 76.089 1.00 81.25 105 GLN A CA 1
ATOM 803 C C . GLN A 1 105 ? -36.776 -4.983 75.518 1.00 81.25 105 GLN A C 1
ATOM 805 O O . GLN A 1 105 ? -36.360 -4.389 74.524 1.00 81.25 105 GLN A O 1
ATOM 810 N N . GLN A 1 106 ? -36.088 -5.976 76.090 1.00 84.88 106 GLN A N 1
ATOM 811 C CA . GLN A 1 106 ? -34.804 -6.454 75.581 1.00 84.88 106 GLN A CA 1
ATOM 812 C C . GLN A 1 106 ? -34.936 -7.034 74.166 1.00 84.88 106 GLN A C 1
ATOM 814 O O . GLN A 1 106 ? -34.134 -6.711 73.292 1.00 84.88 106 GLN A O 1
ATOM 819 N N . THR A 1 107 ? -35.963 -7.850 73.917 1.00 80.19 107 THR A N 1
ATOM 820 C CA . THR A 1 107 ? -36.217 -8.438 72.592 1.00 80.19 107 THR A CA 1
ATOM 821 C C . THR A 1 107 ? -36.505 -7.350 71.556 1.00 80.19 107 THR A C 1
ATOM 823 O O . THR A 1 107 ? -35.965 -7.391 70.453 1.00 80.19 107 THR A O 1
ATOM 826 N N . PHE A 1 108 ? -37.289 -6.334 71.924 1.00 80.06 108 PHE A N 1
ATOM 827 C CA . PHE A 1 108 ? -37.584 -5.197 71.053 1.00 80.06 108 PHE A CA 1
ATOM 828 C C . PHE A 1 108 ? -36.326 -4.381 70.734 1.00 80.06 108 PHE A C 1
ATOM 830 O O . PHE A 1 108 ? -36.094 -4.035 69.581 1.00 80.06 108 PHE A O 1
ATOM 837 N N . ALA A 1 109 ? -35.471 -4.125 71.729 1.00 80.75 109 ALA A N 1
ATOM 838 C CA . ALA A 1 109 ? -34.208 -3.418 71.527 1.00 80.75 109 ALA A CA 1
ATOM 839 C C . ALA A 1 109 ? -33.257 -4.178 70.584 1.00 80.75 109 ALA A C 1
ATOM 841 O O . ALA A 1 109 ? -32.624 -3.567 69.724 1.00 80.75 109 ALA A O 1
ATOM 842 N N . VAL A 1 110 ? -33.185 -5.509 70.709 1.00 84.06 110 VAL A N 1
ATOM 843 C CA . VAL A 1 110 ? -32.380 -6.364 69.820 1.00 84.06 110 VAL A CA 1
ATOM 844 C C . VAL A 1 110 ? -32.924 -6.349 68.391 1.00 84.06 110 VAL A C 1
ATOM 846 O O . VAL A 1 110 ? -32.140 -6.207 67.452 1.00 84.06 110 VAL A O 1
ATOM 849 N N . LEU A 1 111 ? -34.244 -6.452 68.211 1.00 77.88 111 LEU A N 1
ATOM 850 C CA . LEU A 1 111 ? -34.877 -6.383 66.890 1.00 77.88 111 LEU A CA 1
ATOM 851 C C . LEU A 1 111 ? -34.631 -5.022 66.227 1.00 77.88 111 LEU A C 1
ATOM 853 O O . LEU A 1 111 ? -34.124 -4.985 65.110 1.00 77.88 111 LEU A O 1
ATOM 857 N N . SER A 1 112 ? -34.850 -3.917 66.946 1.00 76.25 112 SER A N 1
ATOM 858 C CA . SER A 1 112 ? -34.586 -2.566 66.433 1.00 76.25 112 SER A CA 1
ATOM 859 C C . SER A 1 112 ? -33.118 -2.345 66.057 1.00 76.25 112 SER A C 1
ATOM 861 O O . SER A 1 112 ? -32.828 -1.734 65.032 1.00 76.25 112 SER A O 1
ATOM 863 N N . ALA A 1 113 ? -32.170 -2.848 66.856 1.00 80.00 113 ALA A N 1
ATOM 864 C CA . ALA A 1 113 ? -30.745 -2.763 66.529 1.00 80.00 113 ALA A CA 1
ATOM 865 C C . ALA A 1 113 ? -30.373 -3.613 65.300 1.00 80.00 113 ALA A C 1
ATOM 867 O O . ALA A 1 113 ? -29.474 -3.247 64.541 1.00 80.00 113 ALA A O 1
ATOM 868 N N . THR A 1 114 ? -31.061 -4.740 65.103 1.00 80.81 114 THR A N 1
ATOM 869 C CA . THR A 1 114 ? -30.859 -5.621 63.947 1.00 80.81 114 THR A CA 1
ATOM 870 C C . THR A 1 114 ? -31.397 -4.980 62.670 1.00 80.81 114 THR A C 1
ATOM 872 O O . THR A 1 114 ? -30.685 -4.975 61.669 1.00 80.81 114 THR A O 1
ATOM 875 N N . ASP A 1 115 ? -32.579 -4.362 62.717 1.00 80.19 115 ASP A N 1
ATOM 876 C CA . ASP A 1 115 ? -33.140 -3.616 61.584 1.00 80.19 115 ASP A CA 1
ATOM 877 C C . ASP A 1 115 ? -32.244 -2.437 61.187 1.00 80.19 115 ASP A C 1
ATOM 879 O O . ASP A 1 115 ? -31.863 -2.326 60.024 1.00 80.19 115 ASP A O 1
ATOM 883 N N . LEU A 1 116 ? -31.778 -1.632 62.152 1.00 81.38 116 LEU A N 1
ATOM 884 C CA . LEU A 1 116 ? -30.865 -0.515 61.865 1.00 81.38 116 LEU A CA 1
ATOM 885 C C . LEU A 1 116 ? -29.557 -0.981 61.203 1.00 81.38 116 LEU A C 1
ATOM 887 O O . LEU A 1 116 ? -29.008 -0.322 60.317 1.00 81.38 116 LEU A O 1
ATOM 891 N N . ARG A 1 117 ? -29.032 -2.127 61.652 1.00 84.62 117 ARG A N 1
ATOM 892 C CA . ARG A 1 117 ? -27.828 -2.738 61.083 1.00 84.62 117 ARG A CA 1
ATOM 893 C C . ARG A 1 117 ? -28.081 -3.245 59.665 1.00 84.62 117 ARG A C 1
ATOM 895 O O . ARG A 1 117 ? -27.215 -3.056 58.811 1.00 84.62 117 ARG A O 1
ATOM 902 N N . ASN A 1 118 ? -29.230 -3.868 59.418 1.00 84.00 118 ASN A N 1
ATOM 903 C CA . ASN A 1 118 ? -29.617 -4.350 58.095 1.00 84.00 118 ASN A CA 1
ATOM 904 C C . ASN A 1 118 ? -29.790 -3.184 57.112 1.00 84.00 118 ASN A C 1
ATOM 906 O O . ASN A 1 118 ? -29.259 -3.255 56.006 1.00 84.00 118 ASN A O 1
ATOM 910 N N . ASP A 1 119 ? -30.422 -2.085 57.532 1.00 83.12 119 ASP A N 1
ATOM 911 C CA . ASP A 1 119 ? -30.565 -0.868 56.722 1.00 83.12 119 ASP A CA 1
ATOM 912 C C . ASP A 1 119 ? -29.201 -0.269 56.353 1.00 83.12 119 ASP A C 1
ATOM 914 O O . ASP A 1 119 ? -28.947 0.065 55.194 1.00 83.12 119 ASP A O 1
ATOM 918 N N . GLY A 1 120 ? -28.272 -0.203 57.314 1.00 81.94 120 GLY A N 1
ATOM 919 C CA . GLY A 1 120 ? -26.899 0.242 57.060 1.00 81.94 120 GLY A CA 1
ATOM 920 C C . GLY A 1 120 ? -26.133 -0.678 56.099 1.00 81.94 120 GLY A C 1
ATOM 921 O O . GLY A 1 120 ? -25.388 -0.205 55.238 1.00 81.94 120 GLY A O 1
ATOM 922 N N . GLN A 1 121 ? -26.331 -1.996 56.201 1.00 85.94 121 GLN A N 1
ATOM 923 C CA . GLN A 1 121 ? -25.751 -2.963 55.264 1.00 85.94 121 GLN A CA 1
ATOM 924 C C . GLN A 1 121 ? -26.345 -2.825 53.857 1.00 85.94 121 GLN A C 1
ATOM 926 O O . GLN A 1 121 ? -25.597 -2.882 52.881 1.00 85.94 121 GLN A O 1
ATOM 931 N N . LEU A 1 122 ? -27.655 -2.592 53.746 1.00 83.25 122 LEU A N 1
ATOM 932 C CA . LEU A 1 122 ? -28.344 -2.386 52.474 1.00 83.25 122 LEU A CA 1
ATOM 933 C C . LEU A 1 122 ? -27.882 -1.090 51.790 1.00 83.25 122 LEU A C 1
ATOM 935 O O . LEU A 1 122 ? -27.604 -1.093 50.590 1.00 83.25 122 LEU A O 1
ATOM 939 N N . ALA A 1 123 ? -27.721 -0.005 52.553 1.00 82.25 123 ALA A N 1
ATOM 940 C CA . ALA A 1 123 ? -27.185 1.258 52.051 1.00 82.25 123 ALA A CA 1
ATOM 941 C C . ALA A 1 123 ? -25.748 1.096 51.524 1.00 82.25 123 ALA A C 1
ATOM 943 O O . ALA A 1 123 ? -25.453 1.500 50.398 1.00 82.25 123 ALA A O 1
ATOM 944 N N . ASN A 1 124 ? -24.870 0.429 52.283 1.00 83.69 124 ASN A N 1
ATOM 945 C CA . ASN A 1 124 ? -23.500 0.145 51.843 1.00 83.69 124 ASN A CA 1
ATOM 946 C C . ASN A 1 124 ? -23.459 -0.744 50.592 1.00 83.69 124 ASN A C 1
ATOM 948 O O . ASN A 1 124 ? -22.645 -0.519 49.693 1.00 83.69 124 ASN A O 1
ATOM 952 N N . PHE A 1 125 ? -24.344 -1.738 50.511 1.00 85.38 125 PHE A N 1
ATOM 953 C CA . PHE A 1 125 ? -24.468 -2.589 49.332 1.00 85.38 125 PHE A CA 1
ATOM 954 C C . PHE A 1 125 ? -24.908 -1.787 48.100 1.00 85.38 125 PHE A C 1
ATOM 956 O O . PHE A 1 125 ? -24.309 -1.930 47.035 1.00 85.38 125 PHE A O 1
ATOM 963 N N . SER A 1 126 ? -25.881 -0.883 48.254 1.00 82.94 126 SER A N 1
ATOM 964 C CA . SER A 1 126 ? -26.338 0.002 47.177 1.00 82.94 126 SER A CA 1
ATOM 965 C C . SER A 1 126 ? -25.218 0.906 46.655 1.00 82.94 126 SER A C 1
ATOM 967 O O . SER A 1 126 ? -25.043 1.016 45.443 1.00 82.94 126 SER A O 1
ATOM 969 N N . VAL A 1 127 ? -24.428 1.515 47.547 1.00 86.25 127 VAL A N 1
ATOM 970 C CA . VAL A 1 127 ? -23.275 2.350 47.157 1.00 86.25 127 VAL A CA 1
ATOM 971 C C . VAL A 1 127 ? -22.233 1.517 46.412 1.00 86.25 127 VAL A C 1
ATOM 973 O O . VAL A 1 127 ? -21.791 1.901 45.333 1.00 86.25 127 VAL A O 1
ATOM 976 N N . THR A 1 128 ? -21.909 0.329 46.929 1.00 86.25 128 THR A N 1
ATOM 977 C CA . THR A 1 128 ? -20.925 -0.570 46.307 1.00 86.25 128 THR A CA 1
ATOM 978 C C . THR A 1 128 ? -21.348 -0.986 44.895 1.00 86.25 128 THR A C 1
ATOM 980 O O . THR A 1 128 ? -20.530 -0.966 43.975 1.00 86.25 128 THR A O 1
ATOM 983 N N . ILE A 1 129 ? -22.625 -1.335 44.696 1.00 86.25 129 ILE A N 1
ATOM 984 C CA . ILE A 1 129 ? -23.160 -1.655 43.365 1.00 86.25 129 ILE A CA 1
ATOM 985 C C . ILE A 1 129 ? -23.063 -0.445 42.439 1.00 86.25 129 ILE A C 1
ATOM 987 O O . ILE A 1 129 ? -22.674 -0.589 41.281 1.00 86.25 129 ILE A O 1
ATOM 991 N N . GLN A 1 130 ? -23.411 0.744 42.925 1.00 85.25 130 GLN A N 1
ATOM 992 C CA . GLN A 1 130 ? -23.402 1.949 42.105 1.00 85.25 130 GLN A CA 1
ATOM 993 C C . GLN A 1 130 ? -21.985 2.321 41.651 1.00 85.25 130 GLN A C 1
ATOM 995 O O . GLN A 1 130 ? -21.780 2.625 40.472 1.00 85.25 130 GLN A O 1
ATOM 1000 N N . ASP A 1 131 ? -20.998 2.187 42.536 1.00 85.31 131 ASP A N 1
ATOM 1001 C CA . ASP A 1 131 ? -19.586 2.367 42.204 1.00 85.31 131 ASP A CA 1
ATOM 1002 C C . ASP A 1 131 ? -19.123 1.335 41.164 1.00 85.31 131 ASP A C 1
ATOM 1004 O O . ASP A 1 131 ? -18.513 1.702 40.157 1.00 85.31 131 ASP A O 1
ATOM 1008 N N . GLN A 1 132 ? -19.480 0.057 41.329 1.00 85.00 132 GLN A N 1
ATOM 1009 C CA . GLN A 1 132 ? -19.160 -0.992 40.352 1.00 85.00 132 GLN A CA 1
ATOM 1010 C C . GLN A 1 132 ? -19.794 -0.728 38.979 1.00 85.00 132 GLN A C 1
ATOM 1012 O O . GLN A 1 132 ? -19.114 -0.842 37.958 1.00 85.00 132 GLN A O 1
ATOM 1017 N N . LEU A 1 133 ? -21.069 -0.332 38.938 1.00 82.81 133 LEU A N 1
ATOM 1018 C CA . LEU A 1 133 ? -21.770 0.011 37.698 1.00 82.81 133 LEU A CA 1
ATOM 1019 C C . LEU A 1 133 ? -21.137 1.223 37.007 1.00 82.81 133 LEU A C 1
ATOM 1021 O O . LEU A 1 133 ? -20.969 1.214 35.785 1.00 82.81 133 LEU A O 1
ATOM 1025 N N . SER A 1 134 ? -20.725 2.239 37.771 1.00 84.31 134 SER A N 1
ATOM 1026 C CA . SER A 1 134 ? -20.005 3.393 37.222 1.00 84.31 134 SER A CA 1
ATOM 1027 C C . SER A 1 134 ? -18.641 2.995 36.638 1.00 84.31 134 SER A C 1
ATOM 1029 O O . SER A 1 134 ? -18.291 3.423 35.535 1.00 84.31 134 SER A O 1
ATOM 1031 N N . GLY A 1 135 ? -17.914 2.091 37.307 1.00 84.06 135 GLY A N 1
ATOM 1032 C CA . GLY A 1 135 ? -16.654 1.531 36.818 1.00 84.06 135 GLY A CA 1
ATOM 1033 C C . GLY A 1 135 ? -16.825 0.726 35.527 1.00 84.06 135 GLY A C 1
ATOM 1034 O O . GLY A 1 135 ? -16.049 0.895 34.583 1.00 84.06 135 GLY A O 1
ATOM 1035 N N . ILE A 1 136 ? -17.872 -0.100 35.442 1.00 82.94 136 ILE A N 1
ATOM 1036 C CA . ILE A 1 136 ? -18.223 -0.852 34.227 1.00 82.94 136 ILE A CA 1
ATOM 1037 C C . ILE A 1 136 ? -18.558 0.106 33.078 1.00 82.94 136 ILE A C 1
ATOM 1039 O O . ILE A 1 136 ? -18.028 -0.060 31.981 1.00 82.94 136 ILE A O 1
ATOM 1043 N N . SER A 1 137 ? -19.370 1.135 33.328 1.00 84.69 137 SER A N 1
ATOM 1044 C CA . SER A 1 137 ? -19.733 2.149 32.328 1.00 84.69 137 SER A CA 1
ATOM 1045 C C . SER A 1 137 ? -18.507 2.899 31.782 1.00 84.69 137 SER A C 1
ATOM 1047 O O . SER A 1 137 ? -18.348 3.065 30.566 1.00 84.69 137 SER A O 1
ATOM 1049 N N . GLY A 1 138 ? -17.573 3.274 32.663 1.00 84.75 138 GLY A N 1
ATOM 1050 C CA . GLY A 1 138 ? -16.305 3.890 32.267 1.00 84.75 138 GLY A CA 1
ATOM 1051 C C . GLY A 1 138 ? -15.428 2.964 31.418 1.00 84.75 138 GLY A C 1
ATOM 1052 O O . GLY A 1 138 ? -14.842 3.398 30.423 1.00 84.75 138 GLY A O 1
ATOM 1053 N N . ASN A 1 139 ? -15.365 1.676 31.765 1.00 86.00 139 ASN A N 1
ATOM 1054 C CA . ASN A 1 139 ? -14.624 0.678 30.991 1.00 86.00 139 ASN A CA 1
ATOM 1055 C C . ASN A 1 139 ? -15.261 0.408 29.622 1.00 86.00 139 ASN A C 1
ATOM 1057 O O . ASN A 1 139 ? -14.534 0.298 28.634 1.00 86.00 139 ASN A O 1
ATOM 1061 N N . LEU A 1 140 ? -16.593 0.363 29.542 1.00 85.12 140 LEU A N 1
ATOM 1062 C CA . LEU A 1 140 ? -17.319 0.201 28.283 1.00 85.12 140 LEU A CA 1
ATOM 1063 C C . LEU A 1 140 ? -17.051 1.385 27.342 1.00 85.12 140 LEU A C 1
ATOM 1065 O O . LEU A 1 140 ? -16.640 1.182 26.205 1.00 85.12 140 LEU A O 1
ATOM 1069 N N . SER A 1 141 ? -17.120 2.614 27.861 1.00 89.56 141 SER A N 1
ATOM 1070 C CA . SER A 1 141 ? -16.801 3.831 27.098 1.00 89.56 141 SER A CA 1
ATOM 1071 C C . SER A 1 141 ? -15.361 3.829 26.561 1.00 89.56 141 SER A C 1
ATOM 1073 O O . SER A 1 141 ? -15.096 4.237 25.429 1.00 89.56 141 SER A O 1
ATOM 1075 N N . ARG A 1 142 ? -14.397 3.344 27.359 1.00 88.19 142 ARG A N 1
ATOM 1076 C CA . ARG A 1 142 ? -13.003 3.167 26.912 1.00 88.19 142 ARG A CA 1
ATOM 1077 C C . ARG A 1 142 ? -12.869 2.093 25.835 1.00 88.19 142 ARG A C 1
ATOM 1079 O O . ARG A 1 142 ? -12.085 2.279 24.906 1.00 88.19 142 ARG A O 1
ATOM 1086 N N . SER A 1 143 ? -13.620 0.999 25.952 1.00 90.19 143 SER A N 1
ATOM 1087 C CA . SER A 1 143 ? -13.665 -0.065 24.946 1.00 90.19 143 SER A CA 1
ATOM 1088 C C . SER A 1 143 ? -14.215 0.451 23.614 1.00 90.19 143 SER A C 1
ATOM 1090 O O . SER A 1 143 ? -13.591 0.225 22.577 1.00 90.19 143 SER A O 1
ATOM 1092 N N . ASP A 1 144 ? -15.290 1.240 23.639 1.00 90.69 144 ASP A N 1
ATOM 1093 C CA . ASP A 1 144 ? -15.867 1.855 22.439 1.00 90.69 144 ASP A CA 1
ATOM 1094 C C . ASP A 1 144 ? -14.894 2.825 21.760 1.00 90.69 144 ASP A C 1
ATOM 1096 O O . ASP A 1 144 ? -14.708 2.770 20.543 1.00 90.69 144 ASP A O 1
ATOM 1100 N N . MET A 1 145 ? -14.191 3.657 22.539 1.00 92.12 145 MET A N 1
ATOM 1101 C CA . MET A 1 145 ? -13.133 4.520 22.001 1.00 92.12 145 MET A CA 1
ATOM 1102 C C . MET A 1 145 ? -11.992 3.717 21.367 1.00 92.12 145 MET A C 1
ATOM 1104 O O . MET A 1 145 ? -11.487 4.098 20.311 1.00 92.12 145 MET A O 1
ATOM 1108 N N . ALA A 1 146 ? -11.564 2.616 21.992 1.00 88.75 146 ALA A N 1
ATOM 1109 C CA . ALA A 1 146 ? -10.544 1.746 21.413 1.00 88.75 146 ALA A CA 1
ATOM 1110 C C . ALA A 1 146 ? -11.035 1.126 20.097 1.00 88.75 146 ALA A C 1
ATOM 1112 O O . ALA A 1 146 ? -10.300 1.123 19.111 1.00 88.75 146 ALA A O 1
ATOM 1113 N N . ARG A 1 147 ? -12.295 0.676 20.051 1.00 91.19 147 ARG A N 1
ATOM 1114 C CA . ARG A 1 147 ? -12.923 0.127 18.845 1.00 91.19 147 ARG A CA 1
ATOM 1115 C C . ARG A 1 147 ? -12.961 1.148 17.710 1.00 91.19 147 ARG A C 1
ATOM 1117 O O . ARG A 1 147 ? -12.609 0.799 16.587 1.00 91.19 147 ARG A O 1
ATOM 1124 N N . GLN A 1 148 ? -13.309 2.400 18.009 1.00 93.25 148 GLN A N 1
ATOM 1125 C CA . GLN A 1 148 ? -13.287 3.478 17.020 1.00 93.25 148 GLN A CA 1
ATOM 1126 C C . GLN A 1 148 ? -11.871 3.718 16.485 1.00 93.25 148 GLN A C 1
ATOM 1128 O O . GLN A 1 148 ? -11.672 3.733 15.277 1.00 93.25 148 GLN A O 1
ATOM 1133 N N . LYS A 1 149 ? -10.865 3.798 17.365 1.00 92.25 149 LYS A N 1
ATOM 1134 C CA . LYS A 1 149 ? -9.462 3.957 16.944 1.00 92.25 149 LYS A CA 1
ATOM 1135 C C . LYS A 1 149 ? -8.979 2.813 16.051 1.00 92.25 149 LYS A C 1
ATOM 1137 O O . LYS A 1 149 ? -8.223 3.057 15.116 1.00 92.25 149 LYS A O 1
ATOM 1142 N N . PHE A 1 150 ? -9.396 1.576 16.326 1.00 93.25 150 PHE A N 1
ATOM 1143 C CA . PHE A 1 150 ? -9.078 0.438 15.461 1.00 93.25 150 PHE A CA 1
ATOM 1144 C C . PHE A 1 150 ? -9.772 0.533 14.099 1.00 93.25 150 PHE A C 1
ATOM 1146 O O . PHE A 1 150 ? -9.146 0.209 13.092 1.00 93.25 150 PHE A O 1
ATOM 1153 N N . ALA A 1 151 ? -11.022 1.001 14.050 1.00 92.44 151 ALA A N 1
ATOM 1154 C CA . ALA A 1 151 ? -11.727 1.237 12.793 1.00 92.44 151 ALA A CA 1
ATOM 1155 C C . ALA A 1 151 ? -11.038 2.330 11.954 1.00 92.44 151 ALA A C 1
ATOM 1157 O O . ALA A 1 151 ? -10.756 2.106 10.778 1.00 92.44 151 ALA A O 1
ATOM 1158 N N . ASP A 1 152 ? -10.678 3.456 12.575 1.00 91.81 152 ASP A N 1
ATOM 1159 C CA . ASP A 1 152 ? -9.960 4.552 11.913 1.00 91.81 152 ASP A CA 1
ATOM 1160 C C . ASP A 1 152 ? -8.579 4.091 11.408 1.00 91.81 152 ASP A C 1
ATOM 1162 O O . ASP A 1 152 ? -8.150 4.435 10.305 1.00 91.81 152 ASP A O 1
ATOM 1166 N N . LEU A 1 153 ? -7.870 3.268 12.192 1.00 93.81 153 LEU A N 1
ATOM 1167 C CA . LEU A 1 153 ? -6.592 2.683 11.783 1.00 93.81 153 LEU A CA 1
ATOM 1168 C C . LEU A 1 153 ? -6.755 1.750 10.577 1.00 93.81 153 LEU A C 1
ATOM 1170 O O . LEU A 1 153 ? -5.960 1.834 9.643 1.00 93.81 153 LEU A O 1
ATOM 1174 N N . ALA A 1 154 ? -7.772 0.886 10.579 1.00 90.94 154 ALA A N 1
ATOM 1175 C CA . ALA A 1 154 ? -8.049 -0.012 9.461 1.00 90.94 154 ALA A CA 1
ATOM 1176 C C . ALA A 1 154 ? -8.358 0.768 8.172 1.00 90.94 154 ALA A C 1
ATOM 1178 O O . ALA A 1 154 ? -7.838 0.434 7.105 1.00 90.94 154 ALA A O 1
ATOM 1179 N N . GLU A 1 155 ? -9.136 1.849 8.272 1.00 94.69 155 GLU A N 1
ATOM 1180 C CA . GLU A 1 155 ? -9.421 2.731 7.139 1.00 94.69 155 GLU A CA 1
ATOM 1181 C C . GLU A 1 155 ? -8.145 3.414 6.615 1.00 94.69 155 GLU A C 1
ATOM 1183 O O . GLU A 1 155 ? -7.892 3.434 5.408 1.00 94.69 155 GLU A O 1
ATOM 1188 N N . ASN A 1 156 ? -7.297 3.924 7.512 1.00 92.25 156 ASN A N 1
ATOM 1189 C CA . ASN A 1 156 ? -6.028 4.551 7.140 1.00 92.25 156 ASN A CA 1
ATOM 1190 C C . ASN A 1 156 ? -5.058 3.568 6.472 1.00 92.25 156 ASN A C 1
ATOM 1192 O O . ASN A 1 156 ? -4.405 3.932 5.492 1.00 92.25 156 ASN A O 1
ATOM 1196 N N . ILE A 1 157 ? -4.988 2.323 6.957 1.00 92.88 157 ILE A N 1
ATOM 1197 C CA . ILE A 1 157 ? -4.203 1.256 6.322 1.00 92.88 157 ILE A CA 1
ATOM 1198 C C . ILE A 1 157 ? -4.724 1.003 4.907 1.00 92.88 157 ILE A C 1
ATOM 1200 O O . ILE A 1 157 ? -3.934 1.019 3.967 1.00 92.88 157 ILE A O 1
ATOM 1204 N N . SER A 1 158 ? -6.041 0.867 4.734 1.00 91.44 158 SER 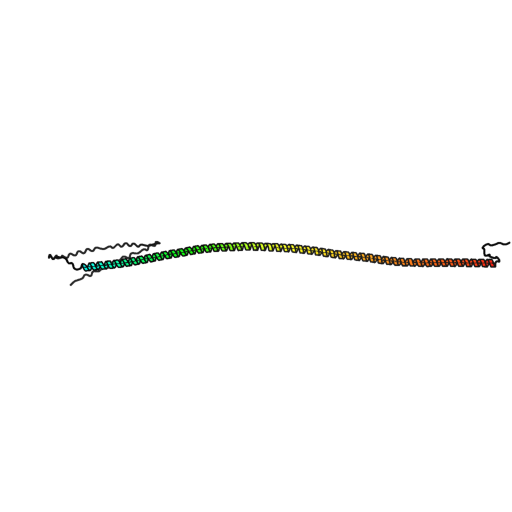A N 1
ATOM 1205 C CA . SER A 1 158 ? -6.647 0.626 3.421 1.00 91.44 158 SER A CA 1
ATOM 1206 C C . SER A 1 158 ? -6.383 1.772 2.429 1.00 91.44 158 SER A C 1
ATOM 1208 O O . SER A 1 158 ? -6.002 1.528 1.282 1.00 91.44 158 SER A O 1
ATOM 1210 N N . ARG A 1 159 ? -6.486 3.037 2.866 1.00 94.00 159 ARG A N 1
ATOM 1211 C CA . ARG A 1 159 ? -6.130 4.208 2.035 1.00 94.00 159 ARG A CA 1
ATOM 1212 C C . ARG A 1 159 ? -4.649 4.224 1.652 1.00 94.00 159 ARG A C 1
ATOM 1214 O O . ARG A 1 159 ? -4.311 4.516 0.500 1.00 94.00 159 ARG A O 1
ATOM 1221 N N . SER A 1 160 ? -3.770 3.926 2.608 1.00 94.81 160 SER A N 1
ATOM 1222 C CA . SER A 1 160 ? -2.324 3.858 2.383 1.00 94.81 160 SER A CA 1
ATOM 1223 C C . SER A 1 160 ? -1.974 2.761 1.375 1.00 94.81 160 SER A C 1
ATOM 1225 O O . SER A 1 160 ? -1.259 3.016 0.407 1.00 94.81 160 SER A O 1
ATOM 1227 N N . GLU A 1 161 ? -2.559 1.571 1.530 1.00 92.62 161 GLU A N 1
ATOM 1228 C CA . GLU A 1 161 ? -2.385 0.440 0.618 1.00 92.62 161 GLU A CA 1
ATOM 1229 C C . GLU A 1 161 ? -2.880 0.770 -0.796 1.00 92.62 161 GLU A C 1
ATOM 1231 O O . GLU A 1 161 ? -2.163 0.553 -1.773 1.00 92.62 161 GLU A O 1
ATOM 1236 N N . SER A 1 162 ? -4.057 1.390 -0.924 1.00 95.56 162 SER A N 1
ATOM 1237 C CA . SER A 1 162 ? -4.573 1.841 -2.223 1.00 95.56 162 SER A CA 1
ATOM 1238 C C . SER A 1 162 ? -3.637 2.849 -2.901 1.00 95.56 162 SER A C 1
ATOM 1240 O O . SER A 1 162 ? -3.429 2.794 -4.117 1.00 95.56 162 SER A O 1
ATOM 1242 N N . THR A 1 163 ? -3.055 3.769 -2.128 1.00 94.38 163 THR A N 1
ATOM 1243 C CA . THR A 1 163 ? -2.093 4.759 -2.635 1.00 94.38 163 THR A CA 1
ATOM 1244 C C . THR A 1 163 ? -0.795 4.083 -3.079 1.00 94.38 163 THR A C 1
ATOM 1246 O O . THR A 1 163 ? -0.293 4.361 -4.168 1.00 94.38 163 THR A O 1
ATOM 1249 N N . ALA A 1 164 ? -0.276 3.149 -2.278 1.00 92.50 164 ALA A N 1
ATOM 1250 C CA . ALA A 1 164 ? 0.917 2.375 -2.603 1.00 92.50 164 ALA A CA 1
ATOM 1251 C C . ALA A 1 164 ? 0.728 1.550 -3.885 1.00 92.50 164 ALA A C 1
ATOM 1253 O O . ALA A 1 164 ? 1.582 1.594 -4.769 1.00 92.50 164 ALA A O 1
ATOM 1254 N N . ASN A 1 165 ? -0.419 0.883 -4.034 1.00 93.56 165 ASN A N 1
ATOM 1255 C CA . ASN A 1 165 ? -0.756 0.111 -5.231 1.00 93.56 165 ASN A CA 1
ATOM 1256 C C . ASN A 1 165 ? -0.852 0.995 -6.481 1.00 93.56 165 ASN A C 1
ATOM 1258 O O . ASN A 1 165 ? -0.353 0.625 -7.544 1.00 93.56 165 ASN A O 1
ATOM 1262 N N . THR A 1 166 ? -1.420 2.196 -6.350 1.00 96.06 166 THR A N 1
ATOM 1263 C CA . THR A 1 166 ? -1.492 3.171 -7.451 1.00 96.06 166 THR A CA 1
ATOM 1264 C C . THR A 1 166 ? -0.094 3.638 -7.865 1.00 96.06 166 THR A C 1
ATOM 1266 O O . THR A 1 166 ? 0.238 3.662 -9.050 1.00 96.06 166 THR A O 1
ATOM 1269 N N . ASN A 1 167 ? 0.765 3.951 -6.893 1.00 92.25 167 ASN A N 1
ATOM 1270 C CA . ASN A 1 167 ? 2.147 4.351 -7.150 1.00 92.25 167 ASN A CA 1
ATOM 1271 C C . ASN A 1 167 ? 2.962 3.227 -7.802 1.00 92.25 167 ASN A C 1
ATOM 1273 O O . ASN A 1 167 ? 3.734 3.488 -8.724 1.00 92.25 167 ASN A O 1
ATOM 1277 N N . LEU A 1 168 ? 2.765 1.980 -7.366 1.00 93.44 168 LEU A N 1
ATOM 1278 C CA . LEU A 1 168 ? 3.429 0.817 -7.948 1.00 93.44 168 LEU A CA 1
ATOM 1279 C C . LEU A 1 168 ? 3.000 0.584 -9.403 1.00 93.44 168 LEU A C 1
ATOM 1281 O O . LEU A 1 168 ? 3.848 0.319 -10.257 1.00 93.44 168 LEU A O 1
ATOM 1285 N N . ALA A 1 169 ? 1.707 0.729 -9.704 1.00 93.25 169 ALA A N 1
ATOM 1286 C CA . ALA A 1 169 ? 1.192 0.633 -11.068 1.00 93.25 169 ALA A CA 1
ATOM 1287 C C . ALA A 1 169 ? 1.799 1.718 -11.976 1.00 93.25 169 ALA A C 1
ATOM 1289 O O . ALA A 1 169 ? 2.313 1.411 -13.051 1.00 93.25 169 ALA A O 1
ATOM 1290 N N . ASN A 1 170 ? 1.839 2.967 -11.503 1.00 94.25 170 ASN A N 1
ATOM 1291 C CA . ASN A 1 170 ? 2.447 4.082 -12.234 1.00 94.25 170 ASN A CA 1
ATOM 1292 C C . ASN A 1 170 ? 3.947 3.865 -12.490 1.00 94.25 170 ASN A C 1
ATOM 1294 O O . ASN A 1 170 ? 4.434 4.125 -13.591 1.00 94.25 170 ASN A O 1
ATOM 1298 N N . LEU A 1 171 ? 4.686 3.366 -11.494 1.00 93.88 171 LEU A N 1
ATOM 1299 C CA . LEU A 1 171 ? 6.105 3.039 -11.648 1.00 93.88 171 LEU A CA 1
ATOM 1300 C C . LEU A 1 171 ? 6.308 1.916 -12.672 1.00 93.88 171 LEU A C 1
ATOM 1302 O O . LEU A 1 171 ? 7.218 1.989 -13.495 1.00 93.88 171 LEU A O 1
ATOM 1306 N N . THR A 1 172 ? 5.444 0.901 -12.648 1.00 92.06 172 THR A N 1
ATOM 1307 C CA . THR A 1 172 ? 5.488 -0.219 -13.596 1.00 92.06 172 THR A CA 1
ATOM 1308 C C . THR A 1 172 ? 5.280 0.268 -15.029 1.00 92.06 172 THR A C 1
ATOM 1310 O O . THR A 1 172 ? 6.084 -0.056 -15.903 1.00 92.06 172 THR A O 1
ATOM 1313 N N . GLU A 1 173 ? 4.273 1.111 -15.271 1.00 95.25 173 GLU A N 1
ATOM 1314 C CA . GLU A 1 173 ? 4.045 1.724 -16.587 1.00 95.25 173 GLU A CA 1
ATOM 1315 C C . GLU A 1 173 ? 5.230 2.585 -17.040 1.00 95.25 173 GLU A C 1
ATOM 1317 O O . GLU A 1 173 ? 5.652 2.508 -18.195 1.00 95.25 173 GLU A O 1
ATOM 1322 N N . MET A 1 174 ? 5.836 3.353 -16.130 1.00 96.12 174 MET A N 1
ATOM 1323 C CA . MET A 1 174 ? 7.030 4.140 -16.441 1.00 96.12 174 MET A CA 1
ATOM 1324 C C . MET A 1 174 ? 8.206 3.248 -16.857 1.00 96.12 174 MET A C 1
ATOM 1326 O O . MET A 1 174 ? 8.852 3.518 -17.869 1.00 96.12 174 MET A O 1
ATOM 1330 N N . VAL A 1 175 ? 8.475 2.171 -16.112 1.00 90.81 175 VAL A N 1
ATOM 1331 C CA . VAL A 1 175 ? 9.560 1.224 -16.419 1.00 90.81 175 VAL A CA 1
ATOM 1332 C C . VAL A 1 175 ? 9.313 0.516 -17.750 1.00 90.81 175 VAL A C 1
ATOM 1334 O O . VAL A 1 175 ? 10.228 0.426 -18.569 1.00 90.81 175 VAL A O 1
ATOM 1337 N N . LEU A 1 176 ? 8.079 0.083 -18.021 1.00 95.38 176 LEU A N 1
ATOM 1338 C CA . LEU A 1 176 ? 7.706 -0.498 -19.313 1.00 95.38 176 LEU A CA 1
ATOM 1339 C C . LEU A 1 176 ? 7.860 0.513 -20.457 1.00 95.38 176 LEU A C 1
ATOM 1341 O O . LEU A 1 176 ? 8.367 0.166 -21.526 1.00 95.38 176 LEU A O 1
ATOM 1345 N N . GLY A 1 177 ? 7.474 1.770 -20.235 1.00 95.62 177 GLY A N 1
ATOM 1346 C CA . GLY A 1 177 ? 7.686 2.864 -21.179 1.00 95.62 177 GLY A CA 1
ATOM 1347 C C . GLY A 1 177 ? 9.169 3.096 -21.480 1.00 95.62 177 GLY A C 1
ATOM 1348 O O . GLY A 1 177 ? 9.556 3.184 -22.646 1.00 95.62 177 GLY A O 1
ATOM 1349 N N . MET A 1 178 ? 10.020 3.117 -20.450 1.00 92.88 178 MET A N 1
ATOM 1350 C CA . MET A 1 178 ? 11.472 3.237 -20.608 1.00 92.88 178 MET A CA 1
ATOM 1351 C C . MET A 1 178 ? 12.069 2.053 -21.370 1.00 92.88 178 MET A C 1
ATOM 1353 O O . MET A 1 178 ? 12.868 2.269 -22.278 1.00 92.88 178 MET A O 1
ATOM 1357 N N . ALA A 1 179 ? 11.649 0.822 -21.065 1.00 89.25 179 ALA A N 1
ATOM 1358 C CA . ALA A 1 179 ? 12.106 -0.370 -21.776 1.00 89.25 179 ALA A CA 1
ATOM 1359 C C . ALA A 1 179 ? 11.753 -0.306 -23.271 1.00 89.25 179 ALA A C 1
ATOM 1361 O O . ALA A 1 179 ? 12.618 -0.519 -24.119 1.00 89.25 179 ALA A O 1
ATOM 1362 N N . ARG A 1 180 ? 10.514 0.084 -23.611 1.00 94.81 180 ARG A N 1
ATOM 1363 C CA . ARG A 1 180 ? 10.092 0.289 -25.009 1.00 94.81 180 ARG A CA 1
ATOM 1364 C C . ARG A 1 180 ? 10.933 1.358 -25.706 1.00 94.81 180 ARG A C 1
ATOM 1366 O O . ARG A 1 180 ? 11.371 1.145 -26.836 1.00 94.81 180 ARG A O 1
ATOM 1373 N N . ASN A 1 181 ? 11.178 2.486 -25.041 1.00 94.88 181 ASN A N 1
ATOM 1374 C CA . ASN A 1 181 ? 12.003 3.563 -25.587 1.00 94.88 181 ASN A CA 1
ATOM 1375 C C . ASN A 1 181 ? 13.447 3.107 -25.822 1.00 94.88 181 ASN A C 1
ATOM 1377 O O . ASN A 1 181 ? 14.019 3.419 -26.865 1.00 94.88 181 ASN A O 1
ATOM 1381 N N . PHE A 1 182 ? 14.018 2.341 -24.891 1.00 94.69 182 PHE A N 1
ATOM 1382 C CA . PHE A 1 182 ? 15.364 1.796 -25.024 1.00 94.69 182 PHE A CA 1
ATOM 1383 C C . PHE A 1 182 ? 15.462 0.824 -26.205 1.00 94.69 182 PHE A C 1
ATOM 1385 O O . PHE A 1 182 ? 16.342 0.984 -27.046 1.00 94.69 182 PHE A O 1
ATOM 1392 N N . SER A 1 183 ? 14.510 -0.103 -26.350 1.00 93.06 183 SER A N 1
ATOM 1393 C CA . SER A 1 183 ? 14.466 -1.010 -27.505 1.00 93.06 183 SER A CA 1
ATOM 1394 C C . SER A 1 183 ? 14.329 -0.261 -28.835 1.00 93.06 183 SER A C 1
ATOM 1396 O O . SER A 1 183 ? 14.984 -0.608 -29.815 1.00 93.06 183 SER A O 1
ATOM 1398 N N . GLN A 1 184 ? 13.512 0.798 -28.892 1.00 94.56 184 GLN A N 1
ATOM 1399 C CA . GLN A 1 184 ? 13.408 1.628 -30.097 1.00 94.56 184 GLN A CA 1
ATOM 1400 C C . GLN A 1 184 ? 14.700 2.389 -30.396 1.00 94.56 184 GLN A C 1
ATOM 1402 O O . GLN A 1 184 ? 15.083 2.519 -31.560 1.00 94.56 184 GLN A O 1
ATOM 1407 N N . PHE A 1 185 ? 15.363 2.910 -29.364 1.00 95.50 185 PHE A N 1
ATOM 1408 C CA . PHE A 1 185 ? 16.651 3.574 -29.506 1.00 95.50 185 PHE A CA 1
ATOM 1409 C C . PHE A 1 185 ? 17.706 2.611 -30.057 1.00 95.50 185 PHE A C 1
ATOM 1411 O O . PHE A 1 185 ? 18.370 2.942 -31.038 1.00 95.50 185 PHE A O 1
ATOM 1418 N N . GLU A 1 186 ? 17.808 1.412 -29.484 1.00 94.25 186 GLU A N 1
ATOM 1419 C CA . GLU A 1 186 ? 18.732 0.372 -29.934 1.00 94.25 186 GLU A CA 1
ATOM 1420 C C . GLU A 1 186 ? 18.475 -0.010 -31.397 1.00 94.25 186 GLU A C 1
ATOM 1422 O O . GLU A 1 186 ? 19.405 -0.018 -32.204 1.00 94.25 186 GLU A O 1
ATOM 1427 N N . LEU A 1 187 ? 17.211 -0.216 -31.779 1.00 96.19 187 LEU A N 1
ATOM 1428 C CA . LEU A 1 187 ? 16.840 -0.525 -33.160 1.00 96.19 187 LEU A CA 1
ATOM 1429 C C . LEU A 1 187 ? 17.244 0.595 -34.133 1.00 96.19 187 LEU A C 1
ATOM 1431 O O . LEU A 1 187 ? 17.811 0.331 -35.197 1.00 96.19 187 LEU A O 1
ATOM 1435 N N . ARG A 1 188 ? 16.982 1.860 -33.775 1.00 96.69 188 ARG A N 1
ATOM 1436 C CA . ARG A 1 188 ? 17.389 3.019 -34.590 1.00 96.69 188 ARG A CA 1
ATOM 1437 C C . ARG A 1 188 ? 18.906 3.115 -34.705 1.00 96.69 188 ARG A C 1
ATOM 1439 O O . ARG A 1 188 ? 19.414 3.428 -35.781 1.00 96.69 188 ARG A O 1
ATOM 1446 N N . TYR A 1 189 ? 19.621 2.846 -33.616 1.00 95.38 189 TYR A N 1
ATOM 1447 C CA . TYR A 1 189 ? 21.076 2.853 -33.598 1.00 95.38 189 TYR A CA 1
ATOM 1448 C C . TYR A 1 189 ? 21.649 1.768 -34.515 1.00 95.38 189 TYR A C 1
ATOM 1450 O O . TYR A 1 189 ? 22.465 2.083 -35.379 1.00 95.38 189 TYR A O 1
ATOM 1458 N N . GLN A 1 190 ? 21.172 0.525 -34.397 1.00 95.31 190 GLN A N 1
ATOM 1459 C CA . GLN A 1 190 ? 21.594 -0.585 -35.257 1.00 95.31 190 GLN A CA 1
ATOM 1460 C C . GLN A 1 190 ? 21.295 -0.308 -36.733 1.00 95.31 190 GLN A C 1
ATOM 1462 O O . GLN A 1 190 ? 22.154 -0.526 -37.583 1.00 95.31 190 GLN A O 1
ATOM 1467 N N . THR A 1 191 ? 20.114 0.238 -37.040 1.00 96.81 191 THR A N 1
ATOM 1468 C CA . THR A 1 191 ? 19.746 0.617 -38.414 1.00 96.81 191 THR A CA 1
ATOM 1469 C C . THR A 1 191 ? 20.747 1.623 -38.980 1.00 96.81 191 THR A C 1
ATOM 1471 O O . THR A 1 191 ? 21.358 1.378 -40.016 1.00 96.81 191 THR A O 1
ATOM 1474 N N . LYS A 1 192 ? 21.009 2.712 -38.247 1.00 97.50 192 LYS A N 1
ATOM 1475 C CA . LYS A 1 192 ? 21.954 3.746 -38.682 1.00 97.50 192 LYS A CA 1
ATOM 1476 C C . LYS A 1 192 ? 23.383 3.213 -38.810 1.00 97.50 192 LYS A C 1
ATOM 1478 O O . LYS A 1 192 ? 24.108 3.607 -39.720 1.00 97.50 192 LYS A O 1
ATOM 1483 N N . PHE A 1 193 ? 23.797 2.327 -37.907 1.00 96.81 193 PHE A N 1
ATOM 1484 C CA . PHE A 1 193 ? 25.101 1.676 -37.974 1.00 96.81 193 PHE A CA 1
ATOM 1485 C C . PHE A 1 193 ? 25.239 0.810 -39.234 1.00 96.81 193 PHE A C 1
ATOM 1487 O O . PHE A 1 193 ? 26.256 0.889 -39.929 1.00 96.81 193 PHE A O 1
ATOM 1494 N N . ASN A 1 194 ? 24.203 0.038 -39.565 1.00 95.81 194 ASN A N 1
ATOM 1495 C CA . ASN A 1 194 ? 24.171 -0.788 -40.768 1.00 95.81 194 ASN A CA 1
ATOM 1496 C C . ASN A 1 194 ? 24.184 0.069 -42.039 1.00 95.81 194 ASN A C 1
ATOM 1498 O O . ASN A 1 194 ? 24.935 -0.243 -42.960 1.00 95.81 194 ASN A O 1
ATOM 1502 N N . ASP A 1 195 ? 23.451 1.185 -42.067 1.00 96.50 195 ASP A N 1
ATOM 1503 C CA . ASP A 1 195 ? 23.448 2.120 -43.200 1.00 96.50 195 ASP A CA 1
ATOM 1504 C C . ASP A 1 195 ? 24.834 2.733 -43.445 1.00 96.50 195 ASP A C 1
ATOM 1506 O O . ASP A 1 195 ? 25.307 2.806 -44.586 1.00 96.50 195 ASP A O 1
ATOM 1510 N N . VAL A 1 196 ? 25.519 3.152 -42.373 1.00 97.31 196 VAL A N 1
ATOM 1511 C CA . VAL A 1 196 ? 26.886 3.692 -42.450 1.00 97.31 196 VAL A CA 1
ATOM 1512 C C . VAL A 1 196 ? 27.859 2.616 -42.927 1.00 97.31 196 VAL A C 1
ATOM 1514 O O . VAL A 1 196 ? 28.646 2.863 -43.842 1.00 97.31 196 VAL A O 1
ATOM 1517 N N . THR A 1 197 ? 27.779 1.412 -42.360 1.00 96.75 197 THR A N 1
ATOM 1518 C CA . THR A 1 197 ? 28.6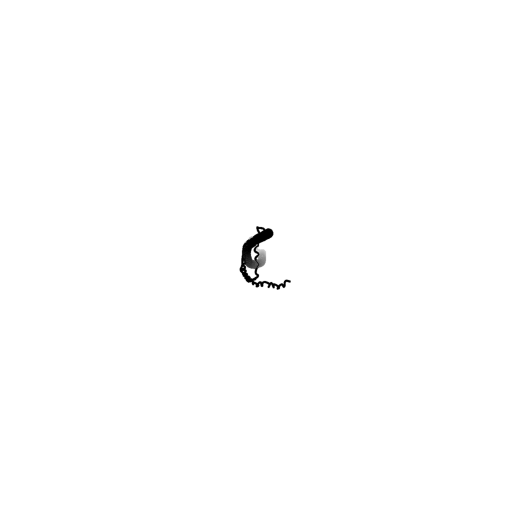29 0.276 -42.749 1.00 96.75 197 THR A CA 1
ATOM 1519 C C . THR A 1 197 ? 28.414 -0.112 -44.213 1.00 96.75 197 THR A C 1
ATOM 1521 O O . THR A 1 197 ? 29.379 -0.303 -44.955 1.00 96.75 197 THR A O 1
ATOM 1524 N N . GLY A 1 198 ? 27.157 -0.159 -44.662 1.00 96.94 198 GLY A N 1
ATOM 1525 C CA . GLY A 1 198 ? 26.795 -0.426 -46.052 1.00 96.94 198 GLY A CA 1
ATOM 1526 C C . GLY A 1 198 ? 27.313 0.651 -47.007 1.00 96.94 198 GLY A C 1
ATOM 1527 O O . GLY A 1 198 ? 27.911 0.334 -48.036 1.00 96.94 198 GLY A O 1
ATOM 1528 N N . SER A 1 199 ? 27.173 1.927 -46.635 1.00 96.62 199 SER A N 1
ATOM 1529 C CA . SER A 1 199 ? 27.688 3.057 -47.420 1.00 96.62 199 SER A CA 1
ATOM 1530 C C . SER A 1 199 ? 29.214 3.029 -47.542 1.00 96.62 199 SER A C 1
ATOM 1532 O O . SER A 1 199 ? 29.750 3.283 -48.621 1.00 96.62 199 SER A O 1
ATOM 1534 N N . LEU A 1 200 ? 29.918 2.677 -46.461 1.00 97.06 200 LEU A N 1
ATOM 1535 C CA . LEU A 1 200 ? 31.374 2.536 -46.458 1.00 97.06 200 LEU A CA 1
ATOM 1536 C C . LEU A 1 200 ? 31.831 1.368 -47.341 1.00 97.06 200 LEU A C 1
ATOM 1538 O O . LEU A 1 200 ? 32.768 1.523 -48.122 1.00 97.06 200 LEU A O 1
ATOM 1542 N N . SER A 1 201 ? 31.149 0.222 -47.265 1.00 96.81 201 SER A N 1
ATOM 1543 C CA . SER A 1 201 ? 31.426 -0.938 -48.121 1.00 96.81 201 SER A CA 1
ATOM 1544 C C . SER A 1 201 ? 31.268 -0.594 -49.607 1.00 96.81 201 SER A C 1
ATOM 1546 O O . SER A 1 201 ? 32.179 -0.842 -50.400 1.00 96.81 201 SER A O 1
ATOM 1548 N N . LEU A 1 202 ? 30.170 0.077 -49.973 1.00 96.81 202 LEU A N 1
ATOM 1549 C CA . LEU A 1 202 ? 29.940 0.545 -51.341 1.00 96.81 202 LEU A CA 1
ATOM 1550 C C . LEU A 1 202 ? 30.996 1.570 -51.785 1.00 96.81 202 LEU A C 1
ATOM 1552 O O . LEU A 1 202 ? 31.463 1.528 -52.923 1.00 96.81 202 LEU A O 1
ATOM 1556 N N . GLY A 1 203 ? 31.382 2.489 -50.896 1.00 97.19 203 GLY A N 1
ATOM 1557 C CA . GLY A 1 203 ? 32.460 3.447 -51.140 1.00 97.19 203 GLY A CA 1
ATOM 1558 C C . GLY A 1 203 ? 33.789 2.754 -51.444 1.00 97.19 203 GLY A C 1
ATOM 1559 O O . GLY A 1 203 ? 34.427 3.068 -52.448 1.00 97.19 203 GLY A O 1
ATOM 1560 N N . ASN A 1 204 ? 34.161 1.754 -50.642 1.00 96.56 204 ASN A N 1
ATOM 1561 C CA . ASN A 1 204 ? 35.371 0.957 -50.851 1.00 96.56 204 ASN A CA 1
ATOM 1562 C C . ASN A 1 204 ? 35.332 0.189 -52.176 1.00 96.56 204 ASN A C 1
ATOM 1564 O O . ASN A 1 204 ? 36.329 0.169 -52.896 1.00 96.56 204 ASN A O 1
ATOM 1568 N N . GLN A 1 205 ? 34.182 -0.384 -52.543 1.00 97.44 205 GLN A N 1
ATOM 1569 C CA . GLN A 1 205 ? 34.020 -1.056 -53.833 1.00 97.44 205 GLN A CA 1
ATOM 1570 C C . GLN A 1 205 ? 34.224 -0.084 -55.005 1.00 97.44 205 GLN A C 1
ATOM 1572 O O . GLN A 1 205 ? 34.968 -0.388 -55.936 1.00 97.44 205 GLN A O 1
ATOM 1577 N N . LYS A 1 206 ? 33.621 1.111 -54.943 1.00 97.62 206 LYS A N 1
ATOM 1578 C CA . LYS A 1 206 ? 33.808 2.152 -55.967 1.00 97.62 206 LYS A CA 1
ATOM 1579 C C . LYS A 1 206 ? 35.268 2.593 -56.068 1.00 97.62 206 LYS A C 1
ATOM 1581 O O . LYS A 1 206 ? 35.776 2.745 -57.175 1.00 97.62 206 LYS A O 1
ATOM 1586 N N . MET A 1 207 ? 35.945 2.770 -54.934 1.00 96.94 207 MET A N 1
ATOM 1587 C CA . MET A 1 207 ? 37.367 3.121 -54.903 1.00 96.94 207 MET A CA 1
ATOM 1588 C C . MET A 1 207 ? 38.247 2.029 -55.514 1.00 96.94 207 MET A C 1
ATOM 1590 O O . MET A 1 207 ? 39.167 2.357 -56.260 1.00 96.94 207 MET A O 1
ATOM 1594 N N . ALA A 1 208 ? 37.944 0.751 -55.271 1.00 96.81 208 ALA A N 1
ATOM 1595 C CA . ALA A 1 208 ? 38.644 -0.360 -55.912 1.00 96.81 208 ALA A CA 1
ATOM 1596 C C . ALA A 1 208 ? 38.475 -0.321 -57.441 1.00 96.81 208 ALA A C 1
ATOM 1598 O O . ALA A 1 208 ? 39.464 -0.325 -58.165 1.00 96.81 208 ALA A O 1
ATOM 1599 N N . THR A 1 209 ? 37.245 -0.151 -57.943 1.00 96.94 209 THR A N 1
ATOM 1600 C CA . THR A 1 209 ? 36.992 -0.033 -59.392 1.00 96.94 209 THR A CA 1
ATOM 1601 C C . THR A 1 209 ? 37.700 1.172 -60.020 1.00 96.94 209 THR A C 1
ATOM 1603 O O . THR A 1 209 ? 38.224 1.079 -61.134 1.00 96.94 209 THR A O 1
ATOM 1606 N N . LEU A 1 210 ? 37.741 2.311 -59.320 1.00 97.38 210 LEU A N 1
ATOM 1607 C CA . LEU A 1 210 ? 38.497 3.484 -59.764 1.00 97.38 210 LEU A CA 1
ATOM 1608 C C . LEU A 1 210 ? 40.004 3.207 -59.790 1.00 97.38 210 LEU A C 1
ATOM 1610 O O . LEU A 1 210 ? 40.666 3.583 -60.754 1.00 97.38 210 LEU A O 1
ATOM 1614 N N . SER A 1 211 ? 40.536 2.525 -58.775 1.00 97.56 211 SER A N 1
ATOM 1615 C CA . SER A 1 211 ? 41.942 2.116 -58.712 1.00 97.56 211 SER A CA 1
ATOM 1616 C C . SER A 1 211 ? 42.321 1.191 -59.873 1.00 97.56 211 SER A C 1
ATOM 1618 O O . SER A 1 211 ? 43.354 1.397 -60.515 1.00 97.56 211 SER A O 1
ATOM 1620 N N . ASP A 1 212 ? 41.471 0.215 -60.193 1.00 97.19 212 ASP A N 1
ATOM 1621 C CA . ASP A 1 212 ? 41.676 -0.694 -61.325 1.00 97.19 212 ASP A CA 1
ATOM 1622 C C . ASP A 1 212 ? 41.649 0.065 -62.658 1.00 97.19 212 ASP A C 1
ATOM 1624 O O . ASP A 1 212 ? 42.517 -0.122 -63.514 1.00 97.19 212 ASP A O 1
ATOM 1628 N N . SER A 1 213 ? 40.693 0.987 -62.812 1.00 97.56 213 SER A N 1
ATOM 1629 C CA . SER A 1 213 ? 40.570 1.832 -64.007 1.00 97.56 213 SER A CA 1
ATOM 1630 C C . SER A 1 213 ? 41.794 2.735 -64.196 1.00 97.56 213 SER A C 1
ATOM 1632 O O . SER A 1 213 ? 42.320 2.838 -65.305 1.00 97.56 213 SER A O 1
ATOM 1634 N N . LEU A 1 214 ? 42.280 3.359 -63.116 1.00 96.94 214 LEU A N 1
ATOM 1635 C CA . LEU A 1 214 ? 43.502 4.167 -63.125 1.00 96.94 214 LEU A CA 1
ATOM 1636 C C . LEU A 1 214 ? 44.722 3.322 -63.490 1.00 96.94 214 LEU A C 1
ATOM 1638 O O . LEU A 1 214 ? 45.495 3.725 -64.355 1.00 96.94 214 LEU A O 1
ATOM 1642 N N . SER A 1 215 ? 44.854 2.129 -62.910 1.00 96.56 215 SER A N 1
ATOM 1643 C CA . SER A 1 215 ? 45.943 1.198 -63.231 1.00 96.56 215 SER A CA 1
ATOM 1644 C C . SER A 1 215 ? 45.929 0.800 -64.712 1.00 96.56 215 SER A C 1
ATOM 1646 O O . SER A 1 215 ? 46.973 0.793 -65.368 1.00 96.56 215 SER A O 1
ATOM 1648 N N . GLY A 1 216 ? 44.743 0.542 -65.275 1.00 97.00 216 GLY A N 1
ATOM 1649 C CA . GLY A 1 216 ? 44.567 0.264 -66.702 1.00 97.00 216 GLY A CA 1
ATOM 1650 C C . GLY A 1 216 ? 44.936 1.450 -67.602 1.00 97.00 216 GLY A C 1
ATOM 1651 O O . GLY A 1 216 ? 45.604 1.268 -68.622 1.00 97.00 216 GLY A O 1
ATOM 1652 N N . LEU A 1 217 ? 44.560 2.674 -67.219 1.00 96.69 217 LEU A N 1
ATOM 1653 C CA . LEU A 1 217 ? 44.963 3.894 -67.928 1.00 96.69 217 LEU A CA 1
ATOM 1654 C C . LEU A 1 217 ? 46.478 4.101 -67.884 1.00 96.69 217 LEU A C 1
ATOM 1656 O O . LEU A 1 217 ? 47.074 4.384 -68.923 1.00 96.69 217 LEU A O 1
ATOM 1660 N N . THR A 1 218 ? 47.107 3.917 -66.721 1.00 96.44 218 THR A N 1
ATOM 1661 C CA . THR A 1 218 ? 48.565 3.988 -66.575 1.00 96.44 218 THR A CA 1
ATOM 1662 C C . THR A 1 218 ? 49.251 2.985 -67.498 1.00 96.44 218 THR A C 1
ATOM 1664 O O . THR A 1 218 ? 50.146 3.373 -68.245 1.00 96.44 218 THR A O 1
ATOM 1667 N N . LEU A 1 219 ? 48.787 1.731 -67.537 1.00 96.69 219 LEU A N 1
ATOM 1668 C CA . LEU A 1 219 ? 49.334 0.706 -68.430 1.00 96.69 219 LEU A CA 1
ATOM 1669 C C . LEU A 1 219 ? 49.200 1.097 -69.911 1.00 96.69 219 LEU A C 1
ATOM 1671 O O . LEU A 1 219 ? 50.156 0.970 -70.680 1.00 96.69 219 LEU A O 1
ATOM 1675 N N . ASN A 1 220 ? 48.029 1.596 -70.314 1.00 96.62 220 ASN A N 1
ATOM 1676 C CA . ASN A 1 220 ? 47.785 2.044 -71.685 1.00 96.62 220 ASN A CA 1
ATOM 1677 C C . ASN A 1 220 ? 48.676 3.232 -72.069 1.00 96.62 220 ASN A C 1
ATOM 1679 O O . ASN A 1 220 ? 49.214 3.252 -73.176 1.00 96.62 220 ASN A O 1
ATOM 1683 N N . LEU A 1 221 ? 48.874 4.189 -71.158 1.00 96.19 221 LEU A N 1
ATOM 1684 C CA . LEU A 1 221 ? 49.790 5.314 -71.349 1.00 96.19 221 LEU A CA 1
ATOM 1685 C C . LEU A 1 221 ? 51.234 4.835 -71.506 1.00 96.19 221 LEU A C 1
ATOM 1687 O O . LEU A 1 221 ? 51.894 5.236 -72.461 1.00 96.19 221 LEU A O 1
ATOM 1691 N N . THR A 1 222 ? 51.709 3.928 -70.646 1.00 95.75 222 THR A N 1
ATOM 1692 C CA . THR A 1 222 ? 53.053 3.340 -70.765 1.00 95.75 222 THR A CA 1
ATOM 1693 C C . THR A 1 222 ? 53.230 2.612 -72.098 1.00 95.75 222 THR A C 1
ATOM 1695 O O . THR A 1 222 ? 54.248 2.783 -72.771 1.00 95.75 222 THR A O 1
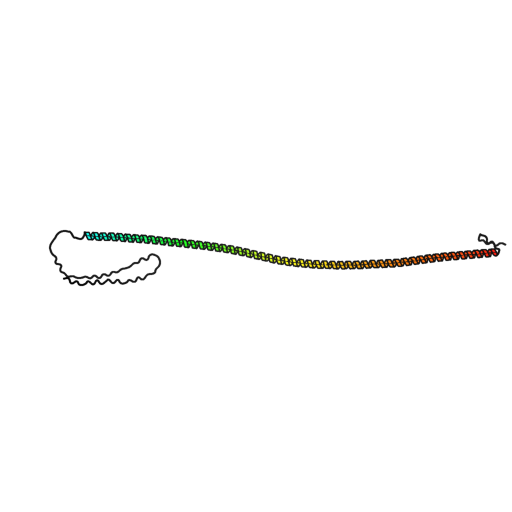ATOM 1698 N N . LYS A 1 223 ? 52.222 1.846 -72.534 1.00 95.62 223 LYS A N 1
ATOM 1699 C CA . LYS A 1 223 ? 52.236 1.172 -73.839 1.00 95.62 223 LYS A CA 1
ATOM 1700 C C . LYS A 1 223 ? 52.279 2.179 -74.990 1.00 95.62 223 LYS A C 1
ATOM 1702 O O . LYS A 1 223 ? 53.080 2.012 -75.908 1.00 95.62 223 LYS A O 1
ATOM 1707 N N . SER A 1 224 ? 51.467 3.232 -74.936 1.00 96.12 224 SER A N 1
ATOM 1708 C CA . SER A 1 224 ? 51.457 4.297 -75.943 1.00 96.12 224 SER A CA 1
ATOM 1709 C C . SER A 1 224 ? 52.793 5.044 -76.009 1.00 96.12 224 SER A C 1
ATOM 1711 O O . SER A 1 224 ? 53.289 5.291 -77.109 1.00 96.12 224 SER A O 1
ATOM 1713 N N . ASP A 1 225 ? 53.404 5.367 -74.864 1.00 96.25 225 ASP A N 1
ATOM 1714 C CA . ASP A 1 225 ? 54.728 6.004 -74.807 1.00 96.25 225 ASP A CA 1
ATOM 1715 C C . ASP A 1 225 ? 55.793 5.090 -75.423 1.00 96.25 225 ASP A C 1
ATOM 1717 O O . ASP A 1 225 ? 56.539 5.512 -76.304 1.00 96.25 225 ASP A O 1
ATOM 1721 N N . SER A 1 226 ? 55.798 3.802 -75.057 1.00 95.31 226 SER A N 1
ATOM 1722 C CA . SER A 1 226 ? 56.728 2.820 -75.631 1.00 95.31 226 SER A CA 1
ATOM 1723 C C . SER A 1 226 ? 56.581 2.688 -77.153 1.00 95.31 226 SER A C 1
ATOM 1725 O O . SER A 1 226 ? 57.581 2.695 -77.868 1.00 95.31 226 SER A O 1
ATOM 1727 N N . LEU A 1 227 ? 55.344 2.661 -77.670 1.00 96.38 227 LEU A N 1
ATOM 1728 C CA . LEU A 1 227 ? 55.065 2.604 -79.106 1.00 96.38 227 LEU A CA 1
ATOM 1729 C C . LEU A 1 227 ? 55.514 3.885 -79.817 1.00 96.38 227 LEU A C 1
ATOM 1731 O O . LEU A 1 227 ? 56.032 3.828 -80.930 1.00 96.38 227 LEU A O 1
ATOM 1735 N N . THR A 1 228 ? 55.318 5.039 -79.180 1.00 95.00 228 THR A N 1
ATOM 1736 C CA . THR A 1 228 ? 55.743 6.336 -79.719 1.00 95.00 228 THR A CA 1
ATOM 1737 C C . THR A 1 228 ? 57.265 6.411 -79.799 1.00 95.00 228 THR A C 1
ATOM 1739 O O . THR A 1 228 ? 57.797 6.773 -80.847 1.00 95.00 228 THR A O 1
ATOM 1742 N N . ARG A 1 229 ? 57.973 5.992 -78.741 1.00 93.56 229 ARG A N 1
ATOM 1743 C CA . ARG A 1 229 ? 59.441 5.898 -78.739 1.00 93.56 229 ARG A CA 1
ATOM 1744 C C . ARG A 1 229 ? 59.945 4.946 -79.816 1.00 93.56 229 ARG A C 1
ATOM 1746 O O . ARG A 1 229 ? 60.821 5.336 -80.577 1.00 93.56 229 ARG A O 1
ATOM 1753 N N . GLN A 1 230 ? 59.347 3.758 -79.936 1.00 95.00 230 GLN A N 1
ATOM 1754 C CA . GLN A 1 230 ? 59.712 2.795 -80.976 1.00 95.00 230 GLN A CA 1
ATOM 1755 C C . GLN A 1 230 ? 59.556 3.395 -82.377 1.00 95.00 230 GLN A C 1
ATOM 1757 O O . GLN A 1 230 ? 60.483 3.329 -83.174 1.00 95.00 230 GLN A O 1
ATOM 1762 N N . ARG A 1 231 ? 58.422 4.050 -82.664 1.00 95.06 231 ARG A N 1
ATOM 1763 C CA . ARG A 1 231 ? 58.190 4.707 -83.961 1.00 95.06 231 ARG A CA 1
ATOM 1764 C C . ARG A 1 231 ? 59.217 5.798 -84.258 1.00 95.06 231 ARG A C 1
ATOM 1766 O O . ARG A 1 231 ? 59.655 5.910 -85.397 1.00 95.06 231 ARG A O 1
ATOM 1773 N N . LEU A 1 232 ? 59.601 6.596 -83.260 1.00 94.38 232 LEU A N 1
ATOM 1774 C CA . LEU A 1 232 ? 60.643 7.614 -83.422 1.00 94.38 232 LEU A CA 1
ATOM 1775 C C . LEU A 1 232 ? 62.009 6.982 -83.714 1.00 94.38 232 LEU A C 1
ATOM 1777 O O . LEU A 1 232 ? 62.718 7.469 -84.593 1.00 94.38 232 LEU A O 1
ATOM 1781 N N . THR A 1 233 ? 62.355 5.887 -83.033 1.00 94.38 233 THR A N 1
ATOM 1782 C CA . THR A 1 233 ? 63.566 5.108 -83.324 1.00 94.38 233 THR A CA 1
ATOM 1783 C C . THR A 1 233 ? 63.534 4.548 -84.747 1.00 94.38 233 THR A C 1
ATOM 1785 O O . THR A 1 233 ? 64.465 4.794 -85.509 1.00 94.38 233 THR A O 1
ATOM 1788 N N . ASP A 1 234 ? 62.438 3.906 -85.157 1.00 94.38 234 ASP A N 1
ATOM 1789 C CA . ASP A 1 234 ? 62.280 3.346 -86.506 1.00 94.38 234 ASP A CA 1
ATOM 1790 C C . ASP A 1 234 ? 62.382 4.433 -87.597 1.00 94.38 234 ASP A C 1
ATOM 1792 O O . ASP A 1 234 ? 62.998 4.228 -88.650 1.00 94.38 234 ASP A O 1
ATOM 1796 N N . MET A 1 235 ? 61.798 5.614 -87.352 1.00 93.06 235 MET A N 1
ATOM 1797 C CA . MET A 1 235 ? 61.917 6.779 -88.235 1.00 93.06 235 MET A CA 1
ATOM 1798 C C . MET A 1 235 ? 63.359 7.280 -88.318 1.00 93.06 235 MET A C 1
ATOM 1800 O O . MET A 1 235 ? 63.853 7.510 -89.422 1.00 93.06 235 MET A O 1
ATOM 1804 N N . SER A 1 236 ? 64.038 7.423 -87.177 1.00 94.12 236 SER A N 1
ATOM 1805 C CA . SER A 1 236 ? 65.446 7.824 -87.113 1.00 94.12 236 SER A CA 1
ATOM 1806 C C . SER A 1 236 ? 66.323 6.860 -87.915 1.00 94.12 236 SER A C 1
ATOM 1808 O O . SER A 1 236 ? 67.078 7.291 -88.784 1.00 94.12 236 SER A O 1
ATOM 1810 N N . ASP A 1 237 ? 66.150 5.553 -87.714 1.00 92.75 237 ASP A N 1
ATOM 1811 C CA . ASP A 1 237 ? 66.886 4.516 -88.440 1.00 92.75 237 ASP A CA 1
ATOM 1812 C C . ASP A 1 237 ? 66.614 4.553 -89.947 1.00 92.75 237 ASP A C 1
ATOM 1814 O O . ASP A 1 237 ? 67.508 4.290 -90.757 1.00 92.75 237 ASP A O 1
ATOM 1818 N N . THR A 1 238 ? 65.377 4.860 -90.345 1.00 92.31 238 THR A N 1
ATOM 1819 C CA . THR A 1 238 ? 64.996 5.012 -91.756 1.00 92.31 238 THR A CA 1
ATOM 1820 C C . THR A 1 238 ? 65.679 6.230 -92.377 1.00 92.31 238 THR A C 1
ATOM 1822 O O . THR A 1 238 ? 66.233 6.125 -93.473 1.00 92.31 238 THR A O 1
ATOM 1825 N N . ILE A 1 239 ? 65.702 7.365 -91.669 1.00 90.62 239 ILE A N 1
ATOM 1826 C CA . ILE A 1 239 ? 66.402 8.580 -92.101 1.00 90.62 239 ILE A CA 1
ATOM 1827 C C . ILE A 1 239 ? 67.899 8.291 -92.248 1.00 90.62 239 ILE A C 1
ATOM 1829 O O . ILE A 1 239 ? 68.444 8.515 -93.328 1.00 90.62 239 ILE A O 1
ATOM 1833 N N . SER A 1 240 ? 68.546 7.698 -91.240 1.00 88.06 240 SER A N 1
ATOM 1834 C CA . SER A 1 240 ? 69.973 7.348 -91.296 1.00 88.06 240 SER A CA 1
ATOM 1835 C C . SER A 1 240 ? 70.303 6.377 -92.437 1.00 88.06 240 SER A C 1
ATOM 1837 O O . SER A 1 240 ? 71.300 6.557 -93.142 1.00 88.06 240 SER A O 1
ATOM 1839 N N . ARG A 1 241 ? 69.453 5.369 -92.689 1.00 87.12 241 ARG A N 1
ATOM 1840 C CA . ARG A 1 241 ? 69.595 4.462 -93.845 1.00 87.12 241 ARG A CA 1
ATOM 1841 C C . ARG A 1 241 ? 69.436 5.186 -95.183 1.00 87.12 241 ARG A C 1
ATOM 1843 O O . ARG A 1 241 ? 70.181 4.920 -96.125 1.00 87.12 241 ARG A O 1
ATOM 1850 N N . SER A 1 242 ? 68.490 6.117 -95.281 1.00 85.62 242 SER A N 1
ATOM 1851 C CA . SER A 1 242 ? 68.306 6.919 -96.493 1.00 85.62 242 SER A CA 1
ATOM 1852 C C . SER A 1 242 ? 69.496 7.850 -96.747 1.00 85.62 242 SER A C 1
ATOM 1854 O O . SER A 1 242 ? 69.973 7.933 -97.876 1.00 85.62 242 SER A O 1
ATOM 1856 N N . GLU A 1 243 ? 70.038 8.475 -95.699 1.00 84.75 243 GLU A N 1
ATOM 1857 C CA . GLU A 1 243 ? 71.187 9.376 -95.774 1.00 84.75 243 GLU A CA 1
ATOM 1858 C C . GLU A 1 243 ? 72.457 8.625 -96.190 1.00 84.75 243 GLU A C 1
ATOM 1860 O O . GLU A 1 243 ? 73.178 9.065 -97.083 1.00 84.75 243 GLU A O 1
ATOM 1865 N N . THR A 1 244 ? 72.709 7.456 -95.595 1.00 81.62 244 THR A N 1
ATOM 1866 C CA . THR A 1 244 ? 73.829 6.583 -95.983 1.00 81.62 244 THR A CA 1
ATOM 1867 C C . THR A 1 244 ? 73.689 6.082 -97.419 1.00 81.62 244 THR A C 1
ATOM 1869 O O . THR A 1 244 ? 74.669 6.110 -98.163 1.00 81.62 244 THR A O 1
ATOM 1872 N N . SER A 1 245 ? 72.482 5.705 -97.859 1.00 81.44 245 SER A N 1
ATOM 1873 C CA . SER A 1 245 ? 72.228 5.351 -99.262 1.00 81.44 245 SER A CA 1
ATOM 1874 C C . SER A 1 245 ? 72.478 6.525 -100.215 1.00 81.44 245 SER A C 1
ATOM 1876 O O . SER A 1 245 ? 73.099 6.330 -101.262 1.00 81.44 245 SER A O 1
ATOM 1878 N N . TRP A 1 246 ? 72.038 7.737 -99.861 1.00 78.00 246 TRP A N 1
ATOM 1879 C CA . TRP A 1 246 ? 72.298 8.955 -100.632 1.00 78.00 246 TRP A CA 1
ATOM 1880 C C . TRP A 1 246 ? 73.794 9.261 -100.718 1.00 78.00 246 TRP A C 1
ATOM 1882 O O . TRP A 1 246 ? 74.310 9.447 -101.818 1.00 78.00 246 TRP A O 1
ATOM 1892 N N . LYS A 1 247 ? 74.509 9.245 -99.587 1.00 78.19 247 LYS A N 1
ATOM 1893 C CA . LYS A 1 247 ? 75.968 9.432 -99.540 1.00 78.19 247 LYS A CA 1
ATOM 1894 C C . LYS A 1 247 ? 76.698 8.383 -100.384 1.00 78.19 247 LYS A C 1
ATOM 1896 O O . LYS A 1 247 ? 77.580 8.742 -101.157 1.00 78.19 247 LYS A O 1
ATOM 1901 N N . GLY A 1 248 ? 76.285 7.115 -100.312 1.00 75.06 248 GLY A N 1
ATOM 1902 C CA . GLY A 1 248 ? 76.830 6.035 -101.140 1.00 75.06 248 GLY A CA 1
ATOM 1903 C C . GLY A 1 248 ? 76.595 6.244 -102.641 1.00 75.06 248 GLY A C 1
ATOM 1904 O O . GLY A 1 248 ? 77.524 6.098 -103.434 1.00 75.06 248 GLY A O 1
ATOM 1905 N N . LYS A 1 249 ? 75.384 6.659 -103.043 1.00 73.50 249 LYS A N 1
ATOM 1906 C CA . LYS A 1 249 ? 75.082 7.008 -104.443 1.00 73.50 249 LYS A CA 1
ATOM 1907 C C . LYS A 1 249 ? 75.913 8.197 -104.934 1.00 73.50 249 LYS A C 1
ATOM 1909 O O . LYS A 1 249 ? 76.475 8.120 -106.022 1.00 73.50 249 LYS A O 1
ATOM 1914 N N . MET A 1 250 ? 76.042 9.259 -104.139 1.00 70.31 250 MET A N 1
ATOM 1915 C CA . MET A 1 250 ? 76.841 10.441 -104.503 1.00 70.31 250 MET A CA 1
ATOM 1916 C C . MET A 1 250 ? 78.334 10.109 -104.642 1.00 70.31 250 MET A C 1
ATOM 1918 O O . MET A 1 250 ? 78.969 10.557 -105.595 1.00 70.31 250 MET A O 1
ATOM 1922 N N . ALA A 1 251 ? 78.873 9.253 -103.766 1.00 65.44 251 ALA A N 1
ATOM 1923 C CA . ALA A 1 251 ? 80.246 8.763 -103.876 1.00 65.44 251 ALA A CA 1
ATOM 1924 C C . ALA A 1 251 ? 80.472 7.928 -105.154 1.00 65.44 251 ALA A C 1
ATOM 1926 O O . ALA A 1 251 ? 81.502 8.074 -105.808 1.00 65.44 251 ALA A O 1
ATOM 1927 N N . SER A 1 252 ? 79.498 7.100 -105.560 1.00 65.19 252 SER A N 1
ATOM 1928 C CA . SER A 1 252 ? 79.584 6.308 -106.802 1.00 65.19 252 SER A CA 1
ATOM 1929 C C . SER A 1 252 ? 79.524 7.142 -108.091 1.00 65.19 252 SER A C 1
ATOM 1931 O O . SER A 1 252 ? 79.971 6.682 -109.137 1.00 65.19 252 SER A O 1
ATOM 1933 N N . LEU A 1 253 ? 79.015 8.376 -108.012 1.00 67.38 253 LEU A N 1
ATOM 1934 C CA . LEU A 1 253 ? 78.948 9.335 -109.121 1.00 67.38 253 LEU A CA 1
ATOM 1935 C C . LEU A 1 253 ? 80.216 10.206 -109.250 1.00 67.38 253 LEU A C 1
ATOM 1937 O O . LEU A 1 253 ? 80.248 11.105 -110.084 1.00 67.38 253 LEU A O 1
ATOM 1941 N N . GLY A 1 254 ? 81.264 9.947 -108.456 1.00 51.78 254 GLY A N 1
ATOM 1942 C CA . GLY A 1 254 ? 82.564 10.620 -108.577 1.00 51.78 254 GLY A CA 1
ATOM 1943 C C . GLY A 1 254 ? 82.700 11.948 -107.822 1.00 51.78 254 GLY A C 1
ATOM 1944 O O . GLY A 1 254 ? 83.690 12.649 -108.018 1.00 51.78 254 GLY A O 1
ATOM 1945 N N . HIS A 1 255 ? 81.757 12.298 -106.939 1.00 49.19 255 HIS A N 1
ATOM 1946 C CA . HIS A 1 255 ? 81.847 13.498 -106.100 1.00 49.19 255 HIS A CA 1
ATOM 1947 C C . HIS A 1 255 ? 82.265 13.141 -104.659 1.00 49.19 255 HIS A C 1
ATOM 1949 O O . HIS A 1 255 ? 81.525 12.429 -103.974 1.00 49.19 255 HIS A O 1
ATOM 1955 N N . PRO A 1 256 ? 83.418 13.623 -104.149 1.00 49.12 256 PRO A N 1
ATOM 1956 C CA . PRO A 1 256 ? 83.809 13.376 -102.765 1.00 49.12 256 PRO A CA 1
ATOM 1957 C C . PRO A 1 256 ? 82.944 14.211 -101.807 1.00 49.12 256 PRO A C 1
ATOM 1959 O O . PRO A 1 256 ? 82.943 15.439 -101.860 1.00 49.12 256 PRO A O 1
ATOM 1962 N N . VAL A 1 257 ? 82.211 13.545 -100.908 1.00 52.25 257 VAL A N 1
ATOM 1963 C CA . VAL A 1 257 ? 81.474 14.200 -99.814 1.00 52.25 257 VAL A CA 1
ATOM 1964 C C . VAL A 1 257 ? 82.429 14.346 -98.628 1.00 52.25 257 VAL A C 1
ATOM 1966 O O . VAL A 1 257 ? 82.678 13.385 -97.904 1.00 52.25 257 VAL A O 1
ATOM 1969 N N . GLY A 1 258 ? 83.010 15.537 -98.471 1.00 48.47 258 GLY A N 1
ATOM 1970 C CA . GLY A 1 258 ? 83.854 15.885 -97.328 1.00 48.47 258 GLY A CA 1
ATOM 1971 C C . GLY A 1 258 ? 83.066 15.934 -96.015 1.00 48.47 258 GLY A C 1
ATOM 1972 O O . GLY A 1 258 ? 81.872 16.229 -96.001 1.00 48.47 258 GLY A O 1
ATOM 1973 N N . SER A 1 259 ? 83.759 15.649 -94.912 1.00 49.97 259 SER A N 1
ATOM 1974 C CA . SER A 1 259 ? 83.252 15.557 -93.532 1.00 49.97 259 SER A CA 1
ATOM 1975 C C . SER A 1 259 ? 82.600 16.835 -92.990 1.00 49.97 259 SER A C 1
ATOM 1977 O O . SER A 1 259 ? 81.922 16.790 -91.968 1.00 49.97 259 SER A O 1
ATOM 1979 N N . ASP A 1 260 ? 82.757 17.948 -93.698 1.00 51.41 260 ASP A N 1
ATOM 1980 C CA . ASP A 1 260 ? 82.182 19.242 -93.371 1.00 51.41 260 ASP A CA 1
ATOM 1981 C C . ASP A 1 260 ? 81.195 19.564 -94.487 1.00 51.41 260 ASP A C 1
ATOM 1983 O O . ASP A 1 260 ? 81.611 19.678 -95.635 1.00 51.41 260 ASP A O 1
ATOM 1987 N N . GLY A 1 261 ? 79.897 19.662 -94.187 1.00 48.00 261 GLY A N 1
ATOM 1988 C CA . GLY A 1 261 ? 78.803 19.832 -95.156 1.00 48.00 261 GLY A CA 1
ATOM 1989 C C . GLY A 1 261 ? 78.863 21.113 -96.003 1.00 48.00 261 GLY A C 1
ATOM 1990 O O . GLY A 1 261 ? 77.974 21.957 -95.931 1.00 48.00 261 GLY A O 1
ATOM 1991 N N . LYS A 1 262 ? 79.894 21.255 -96.832 1.00 46.00 262 LYS A N 1
ATOM 1992 C CA . LYS A 1 262 ? 80.079 22.290 -97.838 1.00 46.00 262 LYS A CA 1
ATOM 1993 C C . LYS A 1 262 ? 80.415 21.598 -99.152 1.00 46.00 262 LYS A C 1
ATOM 1995 O O . LYS A 1 262 ? 81.498 21.050 -99.332 1.00 46.00 262 LYS A O 1
ATOM 2000 N N . CYS A 1 263 ? 79.460 21.626 -100.077 1.00 41.16 263 CYS A N 1
ATOM 2001 C CA . CYS A 1 263 ? 79.725 21.292 -101.468 1.00 41.16 263 CYS A CA 1
ATOM 2002 C C . CYS A 1 263 ? 80.632 22.380 -102.052 1.00 41.16 263 CYS A C 1
ATOM 2004 O O . CYS A 1 263 ? 80.189 23.510 -102.254 1.00 41.16 263 CYS A O 1
ATOM 2006 N N . TYR A 1 264 ? 81.893 22.046 -102.312 1.00 46.47 264 TYR A N 1
ATOM 2007 C CA . TYR A 1 264 ? 82.748 22.846 -103.180 1.00 46.47 264 TYR A CA 1
ATOM 2008 C C . TYR A 1 264 ? 82.469 22.429 -104.625 1.00 46.47 264 TYR A C 1
ATOM 2010 O O . TYR A 1 264 ? 82.784 21.313 -105.032 1.00 46.47 264 TYR A O 1
ATOM 2018 N N . THR A 1 265 ? 81.848 23.312 -105.403 1.00 43.41 265 THR A N 1
ATOM 2019 C CA . THR A 1 265 ? 81.822 23.196 -106.865 1.00 43.41 265 THR A CA 1
ATOM 2020 C C . THR A 1 265 ? 83.191 23.616 -107.394 1.00 43.41 265 THR A C 1
ATOM 2022 O O . THR A 1 265 ? 83.552 24.787 -107.273 1.00 43.41 265 THR A O 1
ATOM 2025 N N . SER A 1 266 ? 83.957 22.670 -107.941 1.00 41.44 266 SER A N 1
ATOM 2026 C CA . SER A 1 266 ? 85.216 22.955 -108.637 1.00 41.44 266 SER A CA 1
ATOM 2027 C C . SER A 1 266 ? 84.944 23.177 -110.124 1.00 41.44 266 SER A C 1
ATOM 2029 O O . SER A 1 266 ? 84.220 22.389 -110.737 1.00 41.44 266 SER A O 1
ATOM 2031 N N . HIS A 1 267 ? 85.529 24.240 -110.679 1.00 32.38 267 HIS A N 1
ATOM 2032 C CA . HIS A 1 267 ? 86.016 24.217 -112.058 1.00 32.38 267 HIS A CA 1
ATOM 2033 C C . HIS A 1 267 ? 87.303 23.391 -112.127 1.00 32.38 267 HIS A C 1
ATOM 2035 O O . HIS A 1 267 ? 87.965 23.257 -111.066 1.00 32.38 267 HIS A O 1
#

Radius of gyration: 96.05 Å; chains: 1; bounding box: 182×65×256 Å